Protein AF-A0A8J6E6S7-F1 (afdb_monomer_lite)

Organism: Eleutherodactylus coqui (NCBI:txid57060)

pLDDT: mean 86.29, std 15.62, range [28.44, 98.56]

Radius of gyration: 80.09 Å; chains: 1; bounding box: 180×46×198 Å

InterPro domains:
  IPR001315 CARD domain [PS50209] (1-36)
  IPR011029 Death-like domain superfamily [G3DSA:1.10.533.10] (1-36)
  IPR011029 Death-like domain superfamily [SSF47986] (1-43)

Sequence (373 aa):
RLLDILRTKGQRGYVVFLESLEFYYPELYKLVTGKEPTRRFSTIVVEEGHEALTQFLMNEVIKLQQQLKTKEVQKCELVANSRLLEDERKQLKLVNLELLTFQERYNKMKEERNNCHDELIKIKDDNYNLAMRYAQLSEEKNMAVMRSRDLQLEIDRLKHHLNKVEEECKLERNQSLKLKNDIENRPKREQMMELERENEMLKTKIQEFQSLLQDGGRSLPDSDKAIVDILEHDRKEALEDRHELVNRIFNLQEEIRQAEDLRDKYLEEKEDLELKCSTLAKDCEMYKHRMNTVMVQLEEVEKERDQAYRARDDAQTQCSQCLIDKDKYRKQIRELEERNDELRIEMVRKEARIVNLECKLRRILKDGVALDQ

Foldseek 3Di:
DVLVCCVPPPVPSNVVVLLVCLPPPVVVSCVVPVDHSPPDHDVQCVPPNPVRVVVVVVVVVVVVVVVVVVVVVVVVVVVVVVVVVVVVVVVVVVVVVVVVVVVVVVVVVVVVVVVVVVVVVVVVVVVVVVVVVVVVVVVVVVVVVVVVVVVVVVVVVVVVVVVVVVVVVVVVVVVVVVVVVVVVPPDDPVVVVVVVVVVVVVVVVVVVVVVVPDDDDDDDDDDPVVVVVVVVVVVVVVVVVVVVVVVVVVVVVVVVVVVVVVVVVVVVVVVVVVVVVVVVVVVVVVVVVVVVVVVVVVVVVVVVVVVVVVVVVVVVVVVVVVVVVVVVVVVVVVVVVVVVVVVVVVVVVVVVVVVVVVVVVVVVVVVVVVVVD

Structure (mmCIF, N/CA/C/O backbone):
data_AF-A0A8J6E6S7-F1
#
_entry.id   AF-A0A8J6E6S7-F1
#
loop_
_atom_site.group_PDB
_atom_site.id
_atom_site.type_symbol
_atom_site.label_atom_id
_atom_site.label_alt_id
_atom_site.label_comp_id
_atom_site.label_asym_id
_atom_site.label_entity_id
_atom_site.label_seq_id
_atom_site.pdbx_PDB_ins_code
_atom_site.Cartn_x
_atom_site.Cartn_y
_atom_site.Cartn_z
_atom_site.occupancy
_atom_site.B_iso_or_equiv
_atom_site.auth_seq_id
_atom_site.auth_comp_id
_atom_site.auth_asym_id
_atom_site.auth_atom_id
_atom_site.pdbx_PDB_model_num
ATOM 1 N N . ARG A 1 1 ? -92.685 3.340 76.126 1.00 65.44 1 ARG A N 1
ATOM 2 C CA . ARG A 1 1 ? -91.407 3.926 75.639 1.00 65.44 1 ARG A CA 1
ATOM 3 C C . ARG A 1 1 ? -90.183 3.061 75.960 1.00 65.44 1 ARG A C 1
ATOM 5 O O . ARG A 1 1 ? -89.596 2.559 75.017 1.00 65.44 1 ARG A O 1
ATOM 12 N N . LEU A 1 2 ? -89.795 2.830 77.226 1.00 73.62 2 LEU A N 1
ATOM 13 C CA . LEU A 1 2 ? -88.667 1.926 77.556 1.00 73.62 2 LEU A CA 1
ATOM 14 C C . LEU A 1 2 ? -88.922 0.472 77.105 1.00 73.62 2 LEU A C 1
ATOM 16 O O . LEU A 1 2 ? -88.064 -0.142 76.476 1.00 73.62 2 LEU A O 1
ATOM 20 N N . LEU A 1 3 ? -90.134 -0.038 77.356 1.00 73.50 3 LEU A N 1
ATOM 21 C CA . LEU A 1 3 ? -90.566 -1.378 76.939 1.00 73.50 3 LEU A CA 1
ATOM 22 C C . LEU A 1 3 ? -90.487 -1.583 75.420 1.00 73.50 3 LEU A C 1
ATOM 24 O O . LEU A 1 3 ? -90.045 -2.635 74.974 1.00 73.50 3 LEU A O 1
ATOM 28 N N . ASP A 1 4 ? -90.836 -0.570 74.627 1.00 76.81 4 ASP A N 1
ATOM 29 C CA . ASP A 1 4 ? -90.805 -0.647 73.159 1.00 76.81 4 ASP A CA 1
ATOM 30 C C . ASP A 1 4 ? -89.368 -0.684 72.610 1.00 76.81 4 ASP A C 1
ATOM 32 O O . ASP A 1 4 ? -89.081 -1.389 71.640 1.00 76.81 4 ASP A O 1
ATOM 36 N N . ILE A 1 5 ? -88.442 0.035 73.259 1.00 76.44 5 ILE A N 1
ATOM 37 C CA . ILE A 1 5 ? -87.016 0.052 72.895 1.00 76.44 5 ILE A CA 1
ATOM 38 C C . ILE A 1 5 ? -86.369 -1.302 73.201 1.00 76.44 5 ILE A C 1
ATOM 40 O O . ILE A 1 5 ? -85.671 -1.860 72.353 1.00 76.44 5 ILE A O 1
ATOM 44 N N . LEU A 1 6 ? -86.627 -1.858 74.388 1.00 76.88 6 LEU A N 1
ATOM 45 C CA . LEU A 1 6 ? -86.110 -3.174 74.765 1.00 76.88 6 LEU A CA 1
ATOM 46 C C . LEU A 1 6 ? -86.656 -4.265 73.835 1.00 76.88 6 LEU A C 1
ATOM 48 O O . LEU A 1 6 ? -85.889 -5.097 73.349 1.00 76.88 6 LEU A O 1
ATOM 52 N N . ARG A 1 7 ? -87.954 -4.213 73.508 1.00 74.12 7 ARG A N 1
ATOM 53 C CA . ARG A 1 7 ? -88.620 -5.190 72.632 1.00 74.12 7 ARG A CA 1
ATOM 54 C C . ARG A 1 7 ? -88.043 -5.229 71.213 1.00 74.12 7 ARG A C 1
ATOM 56 O O . ARG A 1 7 ? -88.083 -6.278 70.578 1.00 74.12 7 ARG A O 1
ATOM 63 N N . THR A 1 8 ? -87.501 -4.113 70.722 1.00 73.38 8 THR A N 1
ATOM 64 C CA . THR A 1 8 ? -86.990 -3.988 69.343 1.00 73.38 8 THR A CA 1
ATOM 65 C C . THR A 1 8 ? -85.472 -4.122 69.216 1.00 73.38 8 THR A C 1
ATOM 67 O O . THR A 1 8 ? -85.013 -4.671 68.219 1.00 73.38 8 THR A O 1
ATOM 70 N N . LYS A 1 9 ? -84.679 -3.656 70.194 1.00 68.75 9 LYS A N 1
ATOM 71 C CA . LYS A 1 9 ? -83.202 -3.611 70.088 1.00 68.75 9 LYS A CA 1
ATOM 72 C C . LYS A 1 9 ? -82.442 -4.568 71.006 1.00 68.75 9 LYS A C 1
ATOM 74 O O . LYS A 1 9 ? -81.240 -4.740 70.830 1.00 68.75 9 LYS A O 1
ATOM 79 N N . GLY A 1 10 ? -83.107 -5.199 71.967 1.00 69.00 10 GLY A N 1
ATOM 80 C CA . GLY A 1 10 ? -82.451 -6.079 72.928 1.00 69.00 10 GLY A CA 1
ATOM 81 C C . GLY A 1 10 ? -83.403 -7.149 73.422 1.00 69.00 10 GLY A C 1
ATOM 82 O O . GLY A 1 10 ? -83.799 -7.113 74.580 1.00 69.00 10 GLY A O 1
ATOM 83 N N . GLN A 1 11 ? -83.755 -8.107 72.557 1.00 70.31 11 GLN A N 1
ATOM 84 C CA . GLN A 1 11 ? -84.736 -9.157 72.870 1.00 70.31 11 GLN A CA 1
ATOM 85 C C . GLN A 1 11 ? -84.431 -9.890 74.184 1.00 70.31 11 GLN A C 1
ATOM 87 O O . GLN A 1 11 ? -85.336 -10.098 74.983 1.00 70.31 11 GLN A O 1
ATOM 92 N N . ARG A 1 12 ? -83.158 -10.205 74.465 1.00 69.75 12 ARG A N 1
ATOM 93 C CA . ARG A 1 12 ? -82.761 -10.803 75.754 1.00 69.75 12 ARG A CA 1
ATOM 94 C C . ARG A 1 12 ? -82.954 -9.852 76.939 1.00 69.75 12 ARG A C 1
ATOM 96 O O . ARG A 1 12 ? -83.444 -10.277 77.975 1.00 69.75 12 ARG A O 1
ATOM 103 N N . GLY A 1 13 ? -82.632 -8.569 76.778 1.00 67.69 13 GLY A N 1
ATOM 104 C CA . GLY A 1 13 ? -82.862 -7.554 77.812 1.00 67.69 13 GLY A CA 1
ATOM 105 C C . GLY A 1 13 ? -84.349 -7.291 78.072 1.00 67.69 13 GLY A C 1
ATOM 106 O O . GLY A 1 13 ? -84.734 -7.059 79.210 1.00 67.69 13 GLY A O 1
ATOM 107 N N . TYR A 1 14 ? -85.196 -7.382 77.042 1.00 79.88 14 TYR A N 1
ATOM 108 C CA . TYR A 1 14 ? -86.654 -7.296 77.172 1.00 79.88 14 TYR A CA 1
ATOM 109 C C . TYR A 1 14 ? -87.233 -8.447 77.997 1.00 79.88 14 TYR A C 1
ATOM 111 O O . TYR A 1 14 ? -88.057 -8.204 78.874 1.00 79.88 14 TYR A O 1
ATOM 119 N N . VAL A 1 15 ? -86.776 -9.676 77.742 1.00 74.12 15 VAL A N 1
ATOM 120 C CA . VAL A 1 15 ? -87.202 -10.870 78.488 1.00 74.12 15 VAL A CA 1
ATOM 121 C C . VAL A 1 15 ? -86.812 -10.750 79.964 1.00 74.12 15 VAL A C 1
ATOM 123 O O . VAL A 1 15 ? -87.683 -10.821 80.822 1.00 74.12 15 VAL A O 1
ATOM 126 N N . VAL A 1 16 ? -85.550 -10.422 80.260 1.00 71.75 16 VAL A N 1
ATOM 127 C CA . VAL A 1 16 ? -85.064 -10.276 81.647 1.00 71.75 16 VAL A CA 1
ATOM 128 C C . VAL A 1 16 ? -85.737 -9.107 82.382 1.00 71.75 16 VAL A C 1
ATOM 130 O O . VAL A 1 16 ? -86.017 -9.195 83.578 1.00 71.75 16 VAL A O 1
ATOM 133 N N . PHE A 1 17 ? -86.035 -8.002 81.686 1.00 76.75 17 PHE A N 1
ATOM 134 C CA . PHE A 1 17 ? -86.763 -6.876 82.277 1.00 76.75 17 PHE A CA 1
ATOM 135 C C . PHE A 1 17 ? -88.198 -7.258 82.651 1.00 76.75 17 PHE A C 1
ATOM 137 O O . PHE A 1 17 ? -88.652 -6.895 83.733 1.00 76.75 17 PHE A O 1
ATOM 144 N N . LEU A 1 18 ? -88.901 -8.004 81.791 1.00 79.19 18 LEU A N 1
ATOM 145 C CA . LEU A 1 18 ? -90.242 -8.505 82.098 1.00 79.19 18 LEU A CA 1
ATOM 146 C C . LEU A 1 18 ? -90.227 -9.506 83.258 1.00 79.19 18 LEU A C 1
ATOM 148 O O . LEU A 1 18 ? -91.064 -9.376 84.143 1.00 79.19 18 LEU A O 1
ATOM 152 N N . GLU A 1 19 ? -89.250 -10.415 83.309 1.00 75.44 19 GLU A N 1
ATOM 153 C CA . GLU A 1 19 ? -89.051 -11.342 84.437 1.00 75.44 19 GLU A CA 1
ATOM 154 C C . GLU A 1 19 ? -88.771 -10.593 85.755 1.00 75.44 19 GLU A C 1
ATOM 156 O O . GLU A 1 19 ? -89.294 -10.948 86.810 1.00 75.44 19 GLU A O 1
ATOM 161 N N . SER A 1 20 ? -88.004 -9.498 85.700 1.00 71.06 20 SER A N 1
ATOM 162 C CA . SER A 1 20 ? -87.731 -8.644 86.867 1.00 71.06 20 SER A CA 1
ATOM 163 C C . SER A 1 20 ? -88.976 -7.871 87.323 1.00 71.06 20 SER A C 1
ATOM 165 O O . SER A 1 20 ? -89.223 -7.738 88.523 1.00 71.06 20 SER A O 1
ATOM 167 N N . LEU A 1 21 ? -89.774 -7.367 86.372 1.00 77.50 21 LEU A N 1
ATOM 168 C CA . LEU A 1 21 ? -91.031 -6.667 86.652 1.00 77.50 21 LEU A CA 1
ATOM 169 C C . LEU A 1 21 ? -92.059 -7.618 87.280 1.00 77.50 21 LEU A C 1
ATOM 171 O O . LEU A 1 21 ? -92.739 -7.238 88.227 1.00 77.50 21 LEU A O 1
ATOM 175 N N . GLU A 1 22 ? -92.131 -8.855 86.779 1.00 78.38 22 GLU A N 1
ATOM 176 C CA . GLU A 1 22 ? -92.972 -9.939 87.303 1.00 78.38 22 GLU A CA 1
ATOM 177 C C . GLU A 1 22 ? -92.639 -10.282 88.759 1.00 78.38 22 GLU A C 1
ATOM 179 O O . GLU A 1 22 ? -93.538 -10.597 89.538 1.00 78.38 22 GLU A O 1
ATOM 184 N N . PHE A 1 23 ? -91.361 -10.181 89.135 1.00 69.81 23 PHE A N 1
ATOM 185 C CA . PHE A 1 23 ? -90.868 -10.533 90.465 1.00 69.81 23 PHE A CA 1
ATOM 186 C C . PHE A 1 23 ? -91.065 -9.424 91.505 1.00 69.81 23 PHE A C 1
ATOM 188 O O . PHE A 1 23 ? -91.678 -9.654 92.547 1.00 69.81 23 PHE A O 1
ATOM 195 N N . TYR A 1 24 ? -90.544 -8.222 91.242 1.00 68.88 24 TYR A N 1
ATOM 196 C CA . TYR A 1 24 ? -90.553 -7.141 92.235 1.00 68.88 24 TYR A CA 1
ATOM 197 C C . TYR A 1 24 ? -91.877 -6.375 92.263 1.00 68.88 24 TYR A C 1
ATOM 199 O O . TYR A 1 24 ? -92.248 -5.825 93.300 1.00 68.88 24 TYR A O 1
ATOM 207 N N . TYR A 1 25 ? -92.596 -6.339 91.138 1.00 79.19 25 TYR A N 1
ATOM 208 C CA . TYR A 1 25 ? -93.813 -5.546 90.981 1.00 79.19 25 TYR A CA 1
ATOM 209 C C . TYR A 1 25 ? -94.899 -6.316 90.198 1.00 79.19 25 TYR A C 1
ATOM 211 O O . TYR A 1 25 ? -95.298 -5.893 89.108 1.00 79.19 25 TYR A O 1
ATOM 219 N N . PRO A 1 26 ? -95.419 -7.431 90.748 1.00 76.75 26 PRO A N 1
ATOM 220 C CA . PRO A 1 26 ? -96.345 -8.341 90.061 1.00 76.75 26 PRO A CA 1
ATOM 221 C C . PRO A 1 26 ? -97.630 -7.664 89.556 1.00 76.75 26 PRO A C 1
ATOM 223 O O . PRO A 1 26 ? -98.111 -7.984 88.469 1.00 76.75 26 PRO A O 1
ATOM 226 N N . GLU A 1 27 ? -98.144 -6.669 90.283 1.00 78.88 27 GLU A N 1
ATOM 227 C CA . GLU A 1 27 ? -99.310 -5.881 89.853 1.00 78.88 27 GLU A CA 1
ATOM 228 C C . GLU A 1 27 ? -99.020 -5.058 88.586 1.00 78.88 27 GLU A C 1
ATOM 230 O O . GLU A 1 27 ? -99.844 -4.983 87.674 1.00 78.88 27 GLU A O 1
ATOM 235 N N . LEU A 1 28 ? -97.811 -4.490 88.479 1.00 79.56 28 LEU A N 1
ATOM 236 C CA . LEU A 1 28 ? -97.379 -3.758 87.286 1.00 79.56 28 LEU A CA 1
ATOM 237 C C . LEU A 1 28 ? -97.110 -4.706 86.114 1.00 79.56 28 LEU A C 1
ATOM 239 O O . LEU A 1 28 ? -97.416 -4.363 84.975 1.00 79.56 28 LEU A O 1
ATOM 243 N N . TYR A 1 29 ? -96.588 -5.906 86.368 1.00 81.81 29 TYR A N 1
ATOM 244 C CA . TYR A 1 29 ? -96.412 -6.918 85.326 1.00 81.81 29 TYR A CA 1
ATOM 245 C C . TYR A 1 29 ? -97.740 -7.354 84.713 1.00 81.81 29 TYR A C 1
ATOM 247 O O . TYR A 1 29 ? -97.872 -7.372 83.484 1.00 81.81 29 TYR A O 1
ATOM 255 N N . LYS A 1 30 ? -98.736 -7.642 85.557 1.00 81.25 30 LYS A N 1
ATOM 256 C CA . LYS A 1 30 ? -100.083 -8.000 85.110 1.00 81.25 30 LYS A CA 1
ATOM 257 C C . LYS A 1 30 ? -100.717 -6.864 84.314 1.00 81.25 30 LYS A C 1
ATOM 259 O O . LYS A 1 30 ? -101.292 -7.110 83.257 1.00 81.25 30 LYS A O 1
ATOM 264 N N . LEU A 1 31 ? -100.536 -5.620 84.760 1.00 83.44 31 LEU A N 1
ATOM 265 C CA . LEU A 1 31 ? -101.02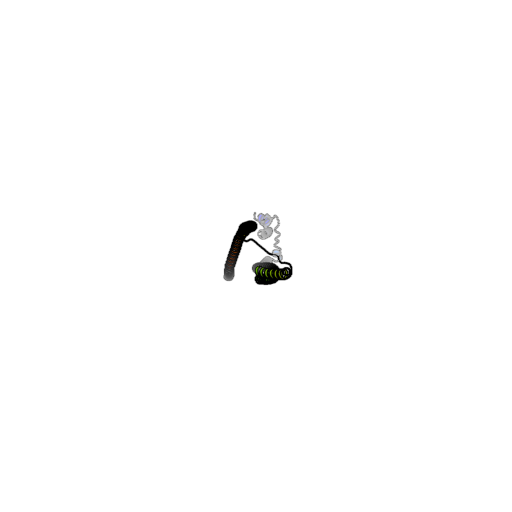6 -4.436 84.054 1.00 83.44 31 LEU A CA 1
ATOM 266 C C . LEU A 1 31 ? -100.377 -4.256 82.671 1.00 83.44 31 LEU A C 1
ATOM 268 O O . LEU A 1 31 ? -101.055 -3.915 81.707 1.00 83.44 31 LEU A O 1
ATOM 272 N N . VAL A 1 32 ? -99.066 -4.478 82.565 1.00 81.25 32 VAL A N 1
ATOM 273 C CA . VAL A 1 32 ? -98.298 -4.221 81.336 1.00 81.25 32 VAL A CA 1
ATOM 274 C C . VAL A 1 32 ? -98.424 -5.355 80.315 1.00 81.25 32 VAL A C 1
ATOM 276 O O . VAL A 1 32 ? -98.399 -5.102 79.111 1.00 81.25 32 VAL A O 1
ATOM 279 N N . THR A 1 33 ? -98.532 -6.605 80.768 1.00 78.75 33 THR A N 1
ATOM 280 C CA . THR A 1 33 ? -98.509 -7.791 79.892 1.00 78.75 33 THR A CA 1
ATOM 281 C C . THR A 1 33 ? -99.869 -8.470 79.736 1.00 78.75 33 THR A C 1
ATOM 283 O O . THR A 1 33 ? -100.041 -9.264 78.809 1.00 78.75 33 THR A O 1
ATOM 286 N N . GLY A 1 34 ? -100.827 -8.176 80.623 1.00 77.88 34 GLY A N 1
ATOM 287 C CA . GLY A 1 34 ? -102.145 -8.814 80.677 1.00 77.88 34 GLY A CA 1
ATOM 288 C C . GLY A 1 34 ? -102.127 -10.263 81.174 1.00 77.88 34 GLY A C 1
ATOM 289 O O . GLY A 1 34 ? -103.156 -10.933 81.119 1.00 77.88 34 GLY A O 1
ATOM 290 N N . LYS A 1 35 ? -100.973 -10.771 81.626 1.00 77.69 35 LYS A N 1
ATOM 291 C CA . LYS A 1 35 ? -100.786 -12.159 82.065 1.00 77.69 35 LYS A CA 1
ATOM 292 C C . LYS A 1 35 ? -100.663 -12.234 83.585 1.00 77.69 35 LYS A C 1
ATOM 294 O O . LYS A 1 35 ? -100.098 -11.338 84.207 1.00 77.69 35 LYS A O 1
ATOM 299 N N . GLU A 1 36 ? -101.198 -13.302 84.178 1.00 73.19 36 GLU A N 1
ATOM 300 C CA . GLU A 1 36 ? -101.004 -13.592 85.605 1.00 73.19 36 GLU A CA 1
ATOM 301 C C . GLU A 1 36 ? -99.502 -13.783 85.897 1.00 73.19 36 GLU A C 1
ATOM 303 O O . GLU A 1 36 ? -98.837 -14.486 85.129 1.00 73.19 36 GLU A O 1
ATOM 308 N N . PRO A 1 37 ? -98.955 -13.189 86.976 1.00 70.25 37 PRO A N 1
ATOM 309 C CA . PRO A 1 37 ? -97.572 -13.406 87.384 1.00 70.25 37 PRO A CA 1
ATOM 310 C C . PRO A 1 37 ? -97.369 -14.883 87.731 1.00 70.25 37 PRO A C 1
ATOM 312 O O . PRO A 1 37 ? -97.912 -15.409 88.699 1.00 70.25 37 PRO A O 1
ATOM 315 N N . THR A 1 38 ? -96.567 -15.565 86.932 1.00 64.38 38 THR A N 1
ATOM 316 C CA . THR A 1 38 ? -96.331 -17.007 86.987 1.00 64.38 38 THR A CA 1
ATOM 317 C C . THR A 1 38 ? -95.296 -17.378 88.055 1.00 64.38 38 THR A C 1
ATOM 319 O O . THR A 1 38 ? -95.096 -18.563 88.309 1.00 64.38 38 THR A O 1
ATOM 322 N N . ARG A 1 39 ? -94.621 -16.396 88.684 1.00 56.47 39 ARG A N 1
ATOM 323 C CA . ARG A 1 39 ? -93.490 -16.598 89.623 1.00 56.47 39 ARG A CA 1
ATOM 324 C C . ARG A 1 39 ? -92.473 -17.629 89.104 1.00 56.47 39 ARG A C 1
ATOM 326 O O . ARG A 1 39 ? -91.895 -18.393 89.873 1.00 56.47 39 ARG A O 1
ATOM 333 N N . ARG A 1 40 ? -92.273 -17.688 87.785 1.00 56.09 40 ARG A N 1
ATOM 334 C CA . ARG A 1 40 ? -91.266 -18.553 87.172 1.00 56.09 40 ARG A CA 1
ATOM 335 C C . ARG A 1 40 ? -89.999 -17.736 87.019 1.00 56.09 40 ARG A C 1
ATOM 337 O O . ARG A 1 40 ? -89.911 -16.852 86.179 1.00 56.09 40 ARG A O 1
ATOM 344 N N . PHE A 1 41 ? -89.062 -18.009 87.908 1.00 53.56 41 PHE A N 1
ATOM 345 C CA . PHE A 1 41 ? -87.708 -17.495 87.852 1.00 53.56 41 PHE A CA 1
ATOM 346 C C . PHE A 1 41 ? -86.984 -17.992 86.577 1.00 53.56 41 PHE A C 1
ATOM 348 O O . PHE A 1 41 ? -87.444 -18.927 85.918 1.00 53.56 41 PHE A O 1
ATOM 355 N N . SER A 1 42 ? -85.811 -17.428 86.259 1.00 53.69 42 SER A N 1
ATOM 356 C CA . SER A 1 42 ? -84.819 -18.143 85.436 1.00 53.69 42 SER A CA 1
ATOM 357 C C . SER A 1 42 ? -84.632 -19.533 86.045 1.00 53.69 42 SER A C 1
ATOM 359 O O . SER A 1 42 ? -84.463 -19.608 87.259 1.00 53.69 42 SER A O 1
ATOM 361 N N . THR A 1 43 ? -84.707 -20.612 85.259 1.00 55.16 43 THR A N 1
ATOM 362 C CA . THR A 1 43 ? -84.784 -22.007 85.746 1.00 55.16 43 THR A CA 1
ATOM 363 C C . THR A 1 43 ? -83.776 -22.313 86.867 1.00 55.16 43 THR A C 1
ATOM 365 O O . THR A 1 43 ? -84.126 -22.947 87.853 1.00 55.16 43 THR A O 1
ATOM 368 N N . ILE A 1 44 ? -82.575 -21.726 86.794 1.00 53.31 44 ILE A N 1
ATOM 369 C CA . ILE A 1 44 ? -81.508 -21.833 87.806 1.00 53.31 44 ILE A CA 1
ATOM 370 C C . ILE A 1 44 ? -81.877 -21.181 89.158 1.00 53.31 44 ILE A C 1
ATOM 372 O O . ILE A 1 44 ? -81.563 -21.721 90.210 1.00 53.31 44 ILE A O 1
ATOM 376 N N . VAL A 1 45 ? -82.571 -20.041 89.168 1.00 51.94 45 VAL A N 1
ATOM 377 C CA . VAL A 1 45 ? -83.024 -19.377 90.407 1.00 51.94 45 VAL A CA 1
ATOM 378 C C . VAL A 1 45 ? -84.243 -20.087 91.011 1.00 51.94 45 VAL A C 1
ATOM 380 O O . VAL A 1 45 ? -84.389 -20.067 92.230 1.00 51.94 45 VAL A O 1
ATOM 383 N N . VAL A 1 46 ? -85.096 -20.723 90.187 1.00 52.88 46 VAL A N 1
ATOM 384 C CA . VAL A 1 46 ? -86.275 -21.484 90.662 1.00 52.88 46 VAL A CA 1
ATOM 385 C C . VAL A 1 46 ? -85.843 -22.768 91.364 1.00 52.88 46 VAL A C 1
ATOM 387 O O . VAL A 1 46 ? -86.390 -23.106 92.408 1.00 52.88 46 VAL A O 1
ATOM 390 N N . GLU A 1 47 ? -84.916 -23.507 90.748 1.00 55.09 47 GLU A N 1
ATOM 391 C CA . GLU A 1 47 ? -84.576 -24.881 91.138 1.00 55.09 47 GLU A CA 1
ATOM 392 C C . GLU A 1 47 ? -83.391 -24.935 92.111 1.00 55.09 47 GLU A C 1
ATOM 394 O O . GLU A 1 47 ? -83.358 -25.811 92.971 1.00 55.09 47 GLU A O 1
ATOM 399 N N . GLU A 1 48 ? -82.458 -23.980 92.034 1.00 57.84 48 GLU A N 1
ATOM 400 C CA . GLU A 1 48 ? -81.211 -24.007 92.813 1.00 57.84 48 GLU A CA 1
ATOM 401 C C . GLU A 1 48 ? -80.942 -22.710 93.618 1.00 57.84 48 GLU A C 1
ATOM 403 O O . GLU A 1 48 ? -79.989 -22.641 94.394 1.00 57.84 48 GLU A O 1
ATOM 408 N N . GLY A 1 49 ? -81.799 -21.685 93.503 1.00 65.56 49 GLY A N 1
ATOM 409 C CA . GLY A 1 49 ? -81.736 -20.441 94.287 1.00 65.56 49 GLY A CA 1
ATOM 410 C C . GLY A 1 49 ? -80.837 -19.329 93.714 1.00 65.56 49 GLY A C 1
ATOM 411 O O . GLY A 1 49 ? -80.112 -19.493 92.733 1.00 65.56 49 GLY A O 1
ATOM 412 N N . HIS A 1 50 ? -80.883 -18.135 94.324 1.00 64.06 50 HIS A N 1
ATOM 413 C CA . HIS A 1 50 ? -80.100 -16.961 93.885 1.00 64.06 50 HIS A CA 1
ATOM 414 C C . HIS A 1 50 ? -78.576 -17.185 93.936 1.00 64.06 50 HIS A C 1
ATOM 416 O O . HIS A 1 50 ? -77.830 -16.609 93.137 1.00 64.06 50 HIS A O 1
ATOM 422 N N . GLU A 1 51 ? -78.112 -18.038 94.849 1.00 71.75 51 GLU A N 1
ATOM 423 C CA . GLU A 1 51 ? -76.702 -18.414 94.975 1.00 71.75 51 GLU A CA 1
ATOM 424 C C . GLU A 1 51 ? -76.221 -19.223 93.762 1.00 71.75 51 GLU A C 1
ATOM 426 O O . GLU A 1 51 ? -75.142 -18.944 93.239 1.00 71.75 51 GLU A O 1
ATOM 431 N N . ALA A 1 52 ? -77.045 -20.134 93.234 1.00 70.94 52 ALA A N 1
ATOM 432 C CA . ALA A 1 52 ? -76.712 -20.937 92.059 1.00 70.94 52 ALA A CA 1
ATOM 433 C C . ALA A 1 52 ? -76.615 -20.104 90.771 1.00 70.94 52 ALA A C 1
ATOM 435 O O . ALA A 1 52 ? -75.682 -20.276 89.986 1.00 70.94 52 ALA A O 1
ATOM 436 N N . LEU A 1 53 ? -77.505 -19.121 90.574 1.00 74.44 53 LEU A N 1
ATOM 437 C CA . LEU A 1 53 ? -77.387 -18.191 89.441 1.00 74.44 53 LEU A CA 1
ATOM 438 C C . LEU A 1 53 ? -76.112 -17.348 89.535 1.00 74.44 53 LEU A C 1
ATOM 440 O O . LEU A 1 53 ? -75.446 -17.114 88.525 1.00 74.44 53 LEU A O 1
ATOM 444 N N . THR A 1 54 ? -75.758 -16.909 90.743 1.00 75.25 54 THR A N 1
ATOM 445 C CA . THR A 1 54 ? -74.527 -16.145 90.976 1.00 75.25 54 THR A CA 1
ATOM 446 C C . THR A 1 54 ? -73.297 -16.995 90.652 1.00 75.25 54 THR A C 1
ATOM 448 O O . THR A 1 54 ? -72.400 -16.523 89.955 1.00 75.25 54 THR A O 1
ATOM 451 N N . GLN A 1 55 ? -73.279 -18.269 91.062 1.00 77.06 55 GLN A N 1
ATOM 452 C CA . GLN A 1 55 ? -72.215 -19.218 90.712 1.00 77.06 55 GLN A CA 1
ATOM 453 C C . GLN A 1 55 ? -72.146 -19.492 89.204 1.00 77.06 55 GLN A C 1
ATOM 455 O O . GLN A 1 55 ? -71.056 -19.500 88.633 1.00 77.06 55 GLN A O 1
ATOM 460 N N . PHE A 1 56 ? -73.288 -19.656 88.532 1.00 83.12 56 PHE A N 1
ATOM 461 C CA . PHE A 1 56 ? -73.342 -19.847 87.082 1.00 83.12 56 PHE A CA 1
ATOM 462 C C . PHE A 1 56 ? -72.770 -18.643 86.323 1.00 8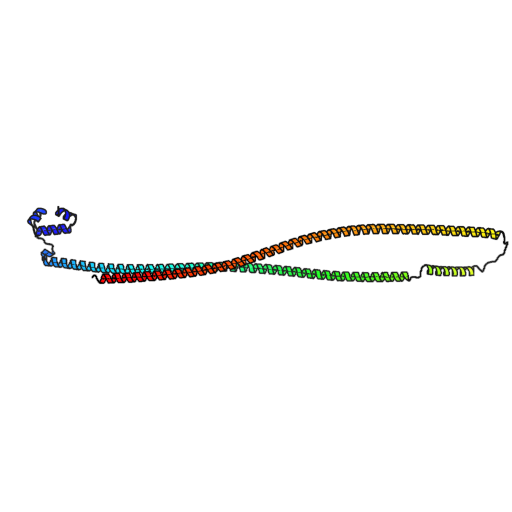3.12 56 PHE A C 1
ATOM 464 O O . PHE A 1 56 ? -71.912 -18.804 85.455 1.00 83.12 56 PHE A O 1
ATOM 471 N N . LEU A 1 57 ? -73.196 -17.426 86.675 1.00 81.50 57 LEU A N 1
ATOM 472 C CA . LEU A 1 57 ? -72.683 -16.198 86.066 1.00 81.50 57 LEU A CA 1
ATOM 473 C C . LEU A 1 57 ? -71.192 -16.002 86.363 1.00 81.50 57 LEU A C 1
ATOM 475 O O . LEU A 1 57 ? -70.447 -15.621 85.464 1.00 81.50 57 LEU A O 1
ATOM 479 N N . MET A 1 58 ? -70.741 -16.314 87.581 1.00 84.44 58 MET A N 1
ATOM 480 C CA . MET A 1 58 ? -69.322 -16.291 87.943 1.00 84.44 58 MET A CA 1
ATOM 481 C C . MET A 1 58 ? -68.514 -17.262 87.069 1.00 84.44 58 MET A C 1
ATOM 483 O O . MET A 1 58 ? -67.486 -16.877 86.517 1.00 84.44 58 MET A O 1
ATOM 487 N N . ASN A 1 59 ? -69.004 -18.489 86.868 1.00 84.06 59 ASN A N 1
ATOM 488 C CA . ASN A 1 59 ? -68.364 -19.489 86.011 1.00 84.06 59 ASN A CA 1
ATOM 489 C C . ASN A 1 59 ? -68.319 -19.055 84.541 1.00 84.06 59 ASN A C 1
ATOM 491 O O . ASN A 1 59 ? -67.291 -19.225 83.884 1.00 84.06 59 ASN A O 1
ATOM 495 N N . GLU A 1 60 ? -69.390 -18.451 84.023 1.00 87.88 60 GLU A N 1
ATOM 496 C CA . GLU A 1 60 ? -69.417 -17.976 82.638 1.00 87.88 60 GLU A CA 1
ATOM 497 C C . GLU A 1 60 ? -68.505 -16.754 82.439 1.00 87.88 60 GLU A C 1
ATOM 499 O O . GLU A 1 60 ? -67.816 -16.656 81.424 1.00 87.88 60 GLU A O 1
ATOM 504 N N . VAL A 1 61 ? -68.397 -15.869 83.439 1.00 88.88 61 VAL A N 1
ATOM 505 C CA . VAL A 1 61 ? -67.408 -14.779 83.451 1.00 88.88 61 VAL A CA 1
ATOM 506 C C . VAL A 1 61 ? -65.984 -15.334 83.484 1.00 88.88 61 VAL A C 1
ATOM 508 O O . VAL A 1 61 ? -65.155 -14.894 82.688 1.00 88.88 61 VAL A O 1
ATOM 511 N N . ILE A 1 62 ? -65.693 -16.331 84.328 1.00 89.62 62 ILE A N 1
ATOM 512 C CA . ILE A 1 62 ? -64.377 -16.992 84.379 1.00 89.62 62 ILE A CA 1
ATOM 513 C C . ILE A 1 62 ? -64.043 -17.628 83.023 1.00 89.62 62 ILE A C 1
ATOM 515 O O . ILE A 1 62 ? -62.931 -17.469 82.518 1.00 89.62 62 ILE A O 1
ATOM 519 N N . LYS A 1 63 ? -65.007 -18.299 82.388 1.00 92.31 63 LYS A N 1
ATOM 520 C CA . LYS A 1 63 ? -64.840 -18.922 81.071 1.00 92.31 63 LYS A CA 1
ATOM 521 C C . LYS A 1 63 ? -64.585 -17.891 79.971 1.00 92.31 63 LYS A C 1
ATOM 523 O O . LYS A 1 63 ? -63.677 -18.081 79.162 1.00 92.31 63 LYS A O 1
ATOM 528 N N . LEU A 1 64 ? -65.325 -16.781 79.952 1.00 93.00 64 LEU A N 1
ATOM 529 C CA . LEU A 1 64 ? -65.095 -15.681 79.009 1.00 93.00 64 LEU A CA 1
ATOM 530 C C . LEU A 1 64 ? -63.734 -15.010 79.239 1.00 93.00 64 LEU A C 1
ATOM 532 O O . LEU A 1 64 ? -63.031 -14.714 78.274 1.00 93.00 64 LEU A O 1
ATOM 536 N N . GLN A 1 65 ? -63.313 -14.834 80.494 1.00 89.81 65 GLN A N 1
ATOM 537 C CA . GLN A 1 65 ? -61.978 -14.329 80.832 1.00 89.81 65 GLN A CA 1
ATOM 538 C C . GLN A 1 65 ? -60.868 -15.279 80.364 1.00 89.81 65 GLN A C 1
ATOM 540 O O . GLN A 1 65 ? -59.856 -14.823 79.834 1.00 89.81 65 GLN A O 1
ATOM 545 N N . GLN A 1 66 ? -61.047 -16.595 80.515 1.00 93.62 66 GLN A N 1
ATOM 546 C CA . GLN A 1 66 ? -60.107 -17.591 79.995 1.00 93.62 66 GLN A CA 1
ATOM 547 C C . GLN A 1 66 ? -60.032 -17.540 78.465 1.00 93.62 66 GLN A C 1
ATOM 549 O O . GLN A 1 66 ? -58.936 -17.491 77.914 1.00 93.62 66 GLN A O 1
ATOM 554 N N . GLN A 1 67 ? -61.176 -17.474 77.778 1.00 92.19 67 GLN A N 1
ATOM 555 C CA . GLN A 1 67 ? -61.222 -17.358 76.317 1.00 92.19 67 GLN A CA 1
ATOM 556 C C . GLN A 1 67 ? -60.561 -16.072 75.811 1.00 92.19 67 GLN A C 1
ATOM 558 O O . GLN A 1 67 ? -59.825 -16.121 74.825 1.00 92.19 67 GLN A O 1
ATOM 563 N N . LEU A 1 68 ? -60.782 -14.940 76.489 1.00 94.44 68 LEU A N 1
ATOM 564 C CA . LEU A 1 68 ? -60.119 -13.674 76.177 1.00 94.44 68 LEU A CA 1
ATOM 565 C C . LEU A 1 68 ? -58.597 -13.819 76.303 1.00 94.44 68 LEU A C 1
ATOM 567 O O . LEU A 1 68 ? -57.887 -13.507 75.352 1.00 94.44 68 LEU A O 1
ATOM 571 N N . LYS A 1 69 ? -58.107 -14.389 77.414 1.00 94.62 69 LYS A N 1
ATOM 572 C CA . LYS A 1 69 ? -56.672 -14.645 77.621 1.00 94.62 69 LYS A CA 1
ATOM 573 C C . LYS A 1 69 ? -56.088 -15.543 76.531 1.00 94.62 69 LYS A C 1
ATOM 575 O O . LYS A 1 69 ? -55.036 -15.233 75.980 1.00 94.62 69 LYS A O 1
ATOM 580 N N . THR A 1 70 ? -56.770 -16.628 76.157 1.00 94.94 70 THR A N 1
ATOM 581 C CA . THR A 1 70 ? -56.316 -17.497 75.057 1.00 94.94 70 THR A CA 1
ATOM 582 C C . THR A 1 70 ? -56.268 -16.744 73.726 1.00 94.94 70 THR A C 1
ATOM 584 O O . THR A 1 70 ? -55.318 -16.905 72.962 1.00 94.94 70 THR A O 1
ATOM 587 N N . LYS A 1 71 ? -57.259 -15.889 73.441 1.00 94.56 71 LYS A N 1
ATOM 588 C CA . LYS A 1 71 ? -57.282 -15.057 72.228 1.00 94.56 71 LYS A CA 1
ATOM 589 C C . LYS A 1 71 ? -56.181 -14.000 72.218 1.00 94.56 71 LYS A C 1
ATOM 591 O O . LYS A 1 71 ? -55.610 -13.745 71.160 1.00 94.56 71 LYS A O 1
ATOM 596 N N . GLU A 1 72 ? -55.856 -13.414 73.364 1.00 93.06 72 GLU A N 1
ATOM 597 C CA . GLU A 1 72 ? -54.741 -12.475 73.504 1.00 93.06 72 GLU A CA 1
ATOM 598 C C . GLU A 1 72 ? -53.396 -13.155 73.250 1.00 93.06 72 GLU A C 1
ATOM 600 O O . GLU A 1 72 ? -52.594 -12.627 72.481 1.00 93.06 72 GLU A O 1
ATOM 605 N N . VAL A 1 73 ? -53.179 -14.355 73.797 1.00 95.38 73 VAL A N 1
ATOM 606 C CA . VAL A 1 73 ? -51.970 -15.151 73.523 1.00 95.38 73 VAL A CA 1
ATOM 607 C C . VAL A 1 73 ? -51.865 -15.480 72.032 1.00 95.38 73 VAL A C 1
ATOM 609 O O . VAL A 1 73 ? -50.843 -15.179 71.419 1.00 95.38 73 VAL A O 1
ATOM 612 N N . GLN A 1 74 ? -52.946 -15.969 71.412 1.00 95.56 74 GLN A N 1
ATOM 613 C CA . GLN A 1 74 ? -52.986 -16.240 69.967 1.00 95.56 74 GLN A CA 1
ATOM 614 C C . GLN A 1 74 ? -52.681 -14.987 69.131 1.00 95.56 74 GLN A C 1
ATOM 616 O O . GLN A 1 74 ? -51.958 -15.052 68.138 1.00 95.56 74 GLN A O 1
ATOM 621 N N . LYS A 1 75 ? -53.207 -13.820 69.523 1.00 95.69 75 LYS A N 1
ATOM 622 C CA . LYS A 1 75 ? -52.913 -12.547 68.851 1.00 95.69 75 LYS A CA 1
ATOM 623 C C . LYS A 1 75 ? -51.432 -12.182 68.983 1.00 95.69 75 LYS A C 1
ATOM 625 O O . LYS A 1 75 ? -50.829 -11.763 67.996 1.00 95.69 75 LYS A O 1
ATOM 630 N N . CYS A 1 76 ? -50.846 -12.338 70.168 1.00 95.00 76 CYS A N 1
ATOM 631 C CA . CYS A 1 76 ? -49.424 -12.088 70.398 1.00 95.00 76 CYS A CA 1
ATOM 632 C C . CYS A 1 76 ? -48.536 -13.015 69.552 1.00 95.00 76 CYS A C 1
ATOM 634 O O . CYS A 1 76 ? -47.585 -12.537 68.932 1.00 95.00 76 CYS A O 1
ATOM 636 N N . GLU A 1 77 ? -48.879 -14.302 69.457 1.00 96.00 77 GLU A N 1
ATOM 637 C CA . GLU A 1 77 ? -48.186 -15.283 68.611 1.00 96.00 77 GLU A CA 1
ATOM 638 C C . GLU A 1 77 ? -48.274 -14.923 67.121 1.00 96.00 77 GLU A C 1
ATOM 640 O O . GLU A 1 77 ? -47.259 -14.901 66.426 1.00 96.00 77 GLU A O 1
ATOM 645 N N . LEU A 1 78 ? -49.461 -14.553 66.628 1.00 96.62 78 LEU A N 1
ATOM 646 C CA . LEU A 1 78 ? -49.645 -14.120 65.238 1.00 96.62 78 LEU A CA 1
ATOM 647 C C . LEU A 1 78 ? -48.834 -12.861 64.907 1.00 96.62 78 LEU A C 1
ATOM 649 O O . LEU A 1 78 ? -48.234 -12.777 63.836 1.00 96.62 78 LEU A O 1
ATOM 653 N N . VAL A 1 79 ? -48.775 -11.892 65.824 1.00 95.81 79 VAL A N 1
ATOM 654 C CA . VAL A 1 79 ? -47.958 -10.681 65.648 1.00 95.81 79 VAL A CA 1
ATOM 655 C C . VAL A 1 79 ? -46.467 -11.022 65.632 1.00 95.81 79 VAL A C 1
ATOM 657 O O . VAL A 1 79 ? -45.727 -10.454 64.828 1.00 95.81 79 VAL A O 1
ATOM 660 N N . ALA A 1 80 ? -46.014 -11.950 66.478 1.00 94.56 80 ALA A N 1
ATOM 661 C CA . ALA A 1 80 ? -44.630 -12.416 66.464 1.00 94.56 80 ALA A CA 1
ATOM 662 C C . ALA A 1 80 ? -44.286 -13.111 65.134 1.00 94.56 80 ALA A C 1
ATOM 664 O O . ALA A 1 80 ? -43.301 -12.743 64.495 1.00 94.56 80 ALA A O 1
ATOM 665 N N . ASN A 1 81 ? -45.144 -14.019 64.663 1.00 96.62 81 ASN A N 1
ATOM 666 C CA . ASN A 1 81 ? -44.968 -14.715 63.386 1.00 96.62 81 ASN A CA 1
ATOM 667 C C . ASN A 1 81 ? -44.977 -13.752 62.191 1.00 96.62 81 ASN A C 1
ATOM 669 O O . ASN A 1 81 ? -44.144 -13.867 61.296 1.00 96.62 81 ASN A O 1
ATOM 673 N N . SER A 1 82 ? -45.869 -12.756 62.192 1.00 94.88 82 SER A N 1
ATOM 674 C CA . SER A 1 82 ? -45.906 -11.734 61.140 1.00 94.88 82 SER A CA 1
ATOM 675 C C . SER A 1 82 ? -44.610 -10.926 61.071 1.00 94.88 82 SER A C 1
ATOM 677 O O . SER A 1 82 ? -44.189 -10.564 59.975 1.00 94.88 82 SER A O 1
ATOM 679 N N . ARG A 1 83 ? -43.979 -10.634 62.217 1.00 95.44 83 ARG A N 1
ATOM 680 C CA . ARG A 1 83 ? -42.688 -9.930 62.255 1.00 95.44 83 ARG A CA 1
ATOM 681 C C . ARG A 1 83 ? -41.562 -10.801 61.699 1.00 95.44 83 ARG A C 1
ATOM 683 O O . ARG A 1 83 ? -40.791 -10.312 60.884 1.00 95.44 83 ARG A O 1
ATOM 690 N N . LEU A 1 84 ? -41.518 -12.083 62.071 1.00 95.88 84 LEU A N 1
ATOM 691 C CA . LEU A 1 84 ? -40.522 -13.030 61.552 1.00 95.88 84 LEU A CA 1
ATOM 692 C C . LEU A 1 84 ? -40.604 -13.167 60.024 1.00 95.88 84 LEU A C 1
ATOM 694 O O . LEU A 1 84 ? -39.595 -13.012 59.342 1.00 95.88 84 LEU A O 1
ATOM 698 N N . LEU A 1 85 ? -41.808 -13.358 59.477 1.00 96.56 85 LEU A N 1
ATOM 699 C CA . LEU A 1 85 ? -42.018 -13.437 58.025 1.00 96.56 85 LEU A CA 1
ATOM 700 C C . LEU A 1 85 ? -41.646 -12.134 57.305 1.00 96.56 85 LEU A C 1
ATOM 702 O O . LEU A 1 85 ? -41.167 -12.151 56.169 1.00 96.56 85 LEU A O 1
ATOM 706 N N . GLU A 1 86 ? -41.871 -10.983 57.939 1.00 95.38 86 GLU A N 1
ATOM 707 C CA . GLU A 1 86 ? -41.477 -9.701 57.364 1.00 95.38 86 GLU A CA 1
ATOM 708 C C . GLU A 1 86 ? -39.951 -9.538 57.304 1.00 95.38 86 GLU A C 1
ATOM 710 O O . GLU A 1 86 ? -39.436 -9.011 56.310 1.00 95.38 86 GLU A O 1
ATOM 715 N N . ASP A 1 87 ? -39.237 -10.021 58.319 1.00 94.56 87 ASP A N 1
ATOM 716 C CA . ASP A 1 87 ? -37.775 -10.026 58.356 1.00 94.56 87 ASP A CA 1
ATOM 717 C C . ASP A 1 87 ? -37.186 -11.018 57.337 1.00 94.56 87 ASP A C 1
ATOM 719 O O . ASP A 1 87 ? -36.277 -10.650 56.589 1.00 94.56 87 ASP A O 1
ATOM 723 N N . GLU A 1 88 ? -37.764 -12.216 57.193 1.00 95.19 88 GLU A N 1
ATOM 724 C CA . GLU A 1 88 ? -37.403 -13.171 56.130 1.00 95.19 88 GLU A CA 1
ATOM 725 C C . GLU A 1 88 ? -37.637 -12.591 54.729 1.00 95.19 88 GLU A C 1
ATOM 727 O O . GLU A 1 88 ? -36.785 -12.698 53.846 1.00 95.19 88 GLU A O 1
ATOM 732 N N . ARG A 1 89 ? -38.759 -11.895 54.511 1.00 95.50 89 ARG A N 1
ATOM 733 C CA . ARG A 1 89 ? -39.036 -11.222 53.234 1.00 95.50 89 ARG A CA 1
ATOM 734 C C . ARG A 1 89 ? -37.989 -10.151 52.921 1.00 95.50 89 ARG A C 1
ATOM 736 O O . ARG A 1 89 ? -37.625 -9.981 51.757 1.00 95.50 89 ARG A O 1
ATOM 743 N N . LYS A 1 90 ? -37.526 -9.396 53.923 1.00 95.06 90 LYS A N 1
ATOM 744 C CA . LYS A 1 90 ? -36.458 -8.396 53.744 1.00 95.06 90 LYS A CA 1
ATOM 745 C C . LYS A 1 90 ? -35.128 -9.069 53.402 1.00 95.06 90 LYS A C 1
ATOM 747 O O . LYS A 1 90 ? -34.472 -8.627 52.466 1.00 95.06 90 LYS A O 1
ATOM 752 N N . GLN A 1 91 ? -34.784 -10.158 54.088 1.00 95.00 91 GLN A N 1
ATOM 753 C CA . GLN A 1 91 ? -33.601 -10.973 53.788 1.00 95.00 91 GLN A CA 1
ATOM 754 C C . GLN A 1 91 ? -33.629 -11.501 52.346 1.00 95.00 91 GLN A C 1
ATOM 756 O O . GLN A 1 91 ? -32.690 -11.271 51.588 1.00 95.00 91 GLN A O 1
ATOM 761 N N . LEU A 1 92 ? -34.738 -12.113 51.918 1.00 95.94 92 LEU A N 1
ATOM 762 C CA . LEU A 1 92 ? -34.888 -12.628 50.552 1.00 95.94 92 LEU A CA 1
ATOM 763 C C . LEU A 1 92 ? -34.781 -11.530 49.487 1.00 95.94 92 LEU A C 1
ATOM 765 O O . LEU A 1 92 ? -34.220 -11.768 48.420 1.00 95.94 92 LEU A O 1
ATOM 769 N N . LYS A 1 93 ? -35.284 -10.320 49.761 1.00 95.56 93 LYS A N 1
ATOM 770 C CA . LYS A 1 93 ? -35.123 -9.178 48.846 1.00 95.56 93 LYS A CA 1
ATOM 771 C C . LYS A 1 93 ? -33.660 -8.775 48.673 1.00 95.56 93 LYS A C 1
ATOM 773 O O . LYS A 1 93 ? -33.269 -8.468 47.551 1.00 95.56 93 LYS A O 1
ATOM 778 N N . LEU A 1 94 ? -32.873 -8.785 49.749 1.00 95.00 94 LEU A N 1
ATOM 779 C CA . LEU A 1 94 ? -31.442 -8.476 49.686 1.00 95.00 94 LEU A CA 1
ATOM 780 C C . LEU A 1 94 ? -30.690 -9.530 48.867 1.00 95.00 94 LEU A C 1
ATOM 782 O O . LEU A 1 94 ? -29.986 -9.170 47.930 1.00 95.00 94 LEU A O 1
ATOM 786 N N . VAL A 1 95 ? -30.933 -10.817 49.135 1.00 95.69 95 VAL A N 1
ATOM 787 C CA . VAL A 1 95 ? -30.328 -11.923 48.370 1.00 95.69 95 VAL A CA 1
ATOM 788 C C . VAL A 1 95 ? -30.695 -11.849 46.886 1.00 95.69 95 VAL A C 1
ATOM 790 O O . VAL A 1 95 ? -29.854 -12.081 46.023 1.00 95.69 95 VAL A O 1
ATOM 793 N N . ASN A 1 96 ? -31.943 -11.497 46.561 1.00 95.62 96 ASN A N 1
ATOM 794 C CA . ASN A 1 96 ? -32.375 -11.354 45.172 1.00 95.62 96 ASN A CA 1
ATOM 795 C C . ASN A 1 96 ? -31.651 -10.190 44.473 1.00 95.62 96 ASN A C 1
ATOM 797 O O . ASN A 1 96 ? -31.174 -10.354 43.354 1.00 95.62 96 ASN A O 1
ATOM 801 N N . LEU A 1 97 ? -31.491 -9.048 45.153 1.00 95.69 97 LEU A N 1
ATOM 802 C CA . LEU A 1 97 ? -30.723 -7.920 44.624 1.00 95.69 97 LEU A CA 1
ATOM 803 C C . LEU A 1 97 ? -29.260 -8.310 44.371 1.00 95.69 97 LEU A C 1
ATOM 805 O O . LEU A 1 97 ? -28.735 -8.033 43.296 1.00 95.69 97 LEU A O 1
ATOM 809 N N . GLU A 1 98 ? -28.619 -8.994 45.321 1.00 94.69 98 GLU A N 1
ATOM 810 C CA . GLU A 1 98 ? -27.256 -9.508 45.148 1.00 94.69 98 GLU A CA 1
ATOM 811 C C . GLU A 1 98 ? -27.166 -10.438 43.935 1.00 94.69 98 GLU A C 1
ATOM 813 O O . GLU A 1 98 ? -26.306 -10.250 43.072 1.00 94.69 98 GLU A O 1
ATOM 818 N N . LEU A 1 99 ? -28.091 -11.391 43.806 1.00 96.31 99 LEU A N 1
ATOM 819 C CA . LEU A 1 99 ? -28.111 -12.337 42.693 1.00 96.31 99 LEU A CA 1
ATOM 820 C C . LEU A 1 99 ? -28.277 -11.634 41.338 1.00 96.31 99 LEU A C 1
ATOM 822 O O . LEU A 1 99 ? -27.594 -11.986 40.376 1.00 96.31 99 LEU A O 1
ATOM 826 N N . LEU A 1 100 ? -29.110 -10.593 41.282 1.00 96.94 100 LEU A N 1
ATOM 827 C CA . LEU A 1 100 ? -29.307 -9.772 40.089 1.00 96.94 100 LEU A CA 1
ATOM 828 C C . LEU A 1 100 ? -28.020 -9.027 39.703 1.00 96.94 100 LEU A C 1
ATOM 830 O O . LEU A 1 100 ? -27.620 -9.047 38.540 1.00 96.94 100 LEU A O 1
ATOM 834 N N . THR A 1 101 ? -27.295 -8.472 40.681 1.00 95.31 101 THR A N 1
ATOM 835 C CA . THR A 1 101 ? -25.998 -7.820 40.419 1.00 95.31 101 THR A CA 1
ATOM 836 C C . THR A 1 101 ? -24.922 -8.807 39.953 1.00 95.31 101 THR A C 1
ATOM 838 O O . THR A 1 101 ? -24.120 -8.481 39.074 1.00 95.31 101 THR A O 1
ATOM 841 N N . PHE A 1 102 ? -24.905 -10.036 40.482 1.00 94.94 102 PHE A N 1
ATOM 842 C CA . PHE A 1 102 ? -24.019 -11.093 39.986 1.00 94.94 102 PHE A CA 1
ATOM 843 C C . PHE A 1 102 ? -24.373 -11.506 38.555 1.00 94.94 102 PHE A C 1
ATOM 845 O O . PHE A 1 102 ? -23.471 -11.703 37.738 1.00 94.94 102 PHE A O 1
ATOM 852 N N . GLN A 1 103 ? -25.663 -11.589 38.227 1.00 95.31 103 GLN A N 1
ATOM 853 C CA . GLN A 1 103 ? -26.135 -11.905 36.881 1.00 95.31 103 GLN A CA 1
ATOM 854 C C . GLN A 1 103 ? -25.745 -10.819 35.865 1.00 95.31 103 GLN A C 1
ATOM 856 O O . GLN A 1 103 ? -25.271 -11.143 34.777 1.00 95.31 103 GLN A O 1
ATOM 861 N N . GLU A 1 104 ? -25.874 -9.539 36.218 1.00 95.19 104 GLU A N 1
ATOM 862 C CA . GLU A 1 104 ? -25.428 -8.419 35.377 1.00 95.19 104 GLU A CA 1
ATOM 863 C C . GLU A 1 104 ? -23.915 -8.458 35.127 1.00 95.19 104 GLU A C 1
ATOM 865 O O . GLU A 1 104 ? -23.470 -8.347 33.983 1.00 95.19 104 GLU A O 1
ATOM 870 N N . ARG A 1 105 ? -23.113 -8.696 36.176 1.00 94.50 105 ARG A N 1
ATOM 871 C CA . ARG A 1 105 ? -21.652 -8.849 36.052 1.00 94.50 105 ARG A CA 1
ATOM 872 C C . ARG A 1 105 ? -21.272 -10.030 35.163 1.00 94.50 105 ARG A C 1
ATOM 874 O O . ARG A 1 105 ? -20.367 -9.910 34.340 1.00 94.50 105 ARG A O 1
ATOM 881 N N . TYR A 1 106 ? -21.967 -11.157 35.308 1.00 94.12 106 TYR A N 1
ATOM 882 C CA . TYR A 1 106 ? -21.764 -12.327 34.457 1.00 94.12 106 TYR A CA 1
ATOM 883 C C . TYR A 1 106 ? -22.072 -12.017 32.987 1.00 94.12 106 TYR A C 1
ATOM 885 O O . TYR A 1 106 ? -21.274 -12.353 32.112 1.00 94.12 106 TYR A O 1
ATOM 893 N N . ASN A 1 107 ? -23.190 -11.340 32.710 1.00 94.50 107 ASN A N 1
ATOM 894 C CA . ASN A 1 107 ? -23.562 -10.958 31.349 1.00 94.50 107 ASN A CA 1
ATOM 895 C C . ASN A 1 107 ? -22.531 -10.008 30.727 1.00 94.50 107 ASN A C 1
ATOM 897 O O . ASN A 1 107 ? -22.103 -10.250 29.602 1.00 94.50 107 ASN A O 1
ATOM 901 N N . LYS A 1 108 ? -22.052 -9.010 31.481 1.00 96.44 108 LYS A N 1
ATOM 902 C CA . LYS A 1 108 ? -20.998 -8.096 31.020 1.00 96.44 108 LYS A CA 1
ATOM 903 C C . LYS A 1 108 ? -19.702 -8.841 30.677 1.00 96.44 108 LYS A C 1
ATOM 905 O O . LYS A 1 108 ? -19.177 -8.681 29.580 1.00 96.44 108 LYS A O 1
ATOM 910 N N . MET A 1 109 ? -19.228 -9.732 31.554 1.00 93.06 109 MET A N 1
ATOM 911 C CA . MET A 1 109 ? -18.045 -10.562 31.265 1.00 93.06 109 MET A CA 1
ATOM 912 C C . MET A 1 109 ? -18.255 -11.485 30.057 1.00 93.06 109 MET A C 1
ATOM 914 O O . MET A 1 109 ? -17.331 -11.731 29.280 1.00 93.06 109 MET A O 1
ATOM 918 N N . LYS A 1 110 ? -19.470 -12.008 29.874 1.00 96.12 110 LYS A N 1
ATOM 919 C CA . LYS A 1 110 ? -19.819 -12.838 28.717 1.00 96.12 110 LYS A CA 1
ATOM 920 C C . LYS A 1 110 ? -19.771 -12.035 27.413 1.00 96.12 110 LYS A C 1
ATOM 922 O O . LYS A 1 110 ? -19.257 -12.558 26.426 1.00 96.12 110 LYS A O 1
ATOM 927 N N . GLU A 1 111 ? -20.276 -10.804 27.408 1.00 95.88 111 GLU A N 1
ATOM 928 C CA . GLU A 1 111 ? -20.193 -9.886 26.266 1.00 95.88 111 GLU A CA 1
ATOM 929 C C . GLU A 1 111 ? -18.744 -9.513 25.946 1.00 95.88 111 GLU A C 1
ATOM 931 O O . GLU A 1 111 ? -18.328 -9.636 24.799 1.00 95.88 111 GLU A O 1
ATOM 936 N N . GLU A 1 112 ? -17.940 -9.162 26.952 1.00 93.12 112 GLU A N 1
ATOM 937 C CA . GLU A 1 112 ? -16.508 -8.881 26.778 1.00 93.12 112 GLU A CA 1
ATOM 938 C C . GLU A 1 112 ? -15.767 -10.082 26.177 1.00 93.12 112 GLU A C 1
ATOM 940 O O . GLU A 1 112 ? -15.001 -9.932 25.225 1.00 93.12 112 GLU A O 1
ATOM 945 N N . ARG A 1 113 ? -16.048 -11.300 26.661 1.00 95.25 113 ARG A N 1
ATOM 946 C CA . ARG A 1 113 ? -15.490 -12.533 26.087 1.00 95.25 113 ARG A CA 1
ATOM 947 C C . ARG A 1 113 ? -15.893 -12.710 24.625 1.00 95.25 113 ARG A C 1
ATOM 949 O O . ARG A 1 113 ? -15.053 -13.118 23.825 1.00 95.25 113 ARG A O 1
ATOM 956 N N . ASN A 1 114 ? -17.151 -12.443 24.277 1.00 94.44 114 ASN A N 1
ATOM 957 C CA . ASN A 1 114 ? -17.625 -12.542 22.896 1.00 94.44 114 ASN A CA 1
ATOM 958 C C . ASN A 1 114 ? -16.936 -11.506 21.996 1.00 94.44 114 ASN A C 1
ATOM 960 O O . ASN A 1 114 ? -16.433 -11.873 20.942 1.00 94.44 114 ASN A O 1
ATOM 964 N N . ASN A 1 115 ? -16.800 -10.260 22.451 1.00 93.94 115 ASN A N 1
ATOM 965 C CA . ASN A 1 115 ? -16.100 -9.212 21.704 1.00 93.94 115 ASN A CA 1
ATOM 966 C C . ASN A 1 115 ? -14.630 -9.586 21.451 1.00 93.94 115 ASN A C 1
ATOM 968 O O . ASN A 1 115 ? -14.154 -9.502 20.321 1.00 93.94 115 ASN A O 1
ATOM 972 N N . CYS A 1 116 ? -13.924 -10.082 22.474 1.00 93.06 116 CYS A N 1
ATOM 973 C CA . CYS A 1 116 ? -12.554 -10.583 22.325 1.00 93.06 116 CYS A CA 1
ATOM 974 C C . CYS A 1 116 ? -12.468 -11.772 21.352 1.00 93.06 116 CYS A C 1
ATOM 976 O O . CYS A 1 116 ? -11.472 -11.932 20.648 1.00 93.06 116 CYS A O 1
ATOM 978 N N . HIS A 1 117 ? -13.492 -12.629 21.313 1.00 93.88 117 HIS A N 1
ATOM 979 C CA . HIS A 1 117 ? -13.558 -13.744 20.371 1.00 93.88 117 HIS A CA 1
ATOM 980 C C . HIS A 1 117 ? -13.722 -13.260 18.924 1.00 93.88 117 HIS A C 1
ATOM 982 O O . HIS A 1 117 ? -13.015 -13.748 18.044 1.00 93.88 117 HIS A O 1
ATOM 988 N N . ASP A 1 118 ? -14.580 -12.268 18.690 1.00 97.19 118 ASP A N 1
ATOM 989 C CA . ASP A 1 118 ? -14.785 -11.675 17.367 1.00 97.19 118 ASP A CA 1
ATOM 990 C C . ASP A 1 118 ? -13.528 -10.941 16.873 1.00 97.19 118 ASP A C 1
ATOM 992 O O . ASP A 1 118 ? -13.148 -11.062 15.708 1.00 97.19 118 ASP A O 1
ATOM 996 N N . GLU A 1 119 ? -12.834 -10.217 17.758 1.00 96.56 119 GLU A N 1
ATOM 997 C CA . GLU A 1 119 ? -11.535 -9.602 17.452 1.00 96.56 119 GLU A CA 1
ATOM 998 C C . GLU A 1 119 ? -10.471 -10.651 17.105 1.00 96.56 119 GLU A C 1
ATOM 1000 O O . GLU A 1 119 ? -9.723 -10.479 16.141 1.00 96.56 119 GLU A O 1
ATOM 1005 N N . LEU A 1 120 ? -10.427 -11.770 17.835 1.00 95.88 120 LEU A N 1
ATOM 1006 C CA . LEU A 1 120 ? -9.508 -12.870 17.545 1.00 95.88 120 LEU A CA 1
ATOM 1007 C C . LEU A 1 120 ? -9.760 -13.481 16.161 1.00 95.88 120 LEU A C 1
ATOM 1009 O O . LEU A 1 120 ? -8.800 -13.818 15.468 1.00 95.88 120 LEU A O 1
ATOM 1013 N N . ILE A 1 121 ? -11.024 -13.642 15.761 1.00 96.56 121 ILE A N 1
ATOM 1014 C CA . ILE A 1 121 ? -11.375 -14.139 14.424 1.00 96.56 121 ILE A CA 1
ATOM 1015 C C . ILE A 1 121 ? -10.881 -13.159 13.356 1.00 96.56 121 ILE A C 1
ATOM 1017 O O . ILE A 1 121 ? -10.159 -13.576 12.455 1.00 96.56 121 ILE A O 1
ATOM 1021 N N . LYS A 1 122 ? -11.158 -11.858 13.508 1.00 97.88 122 LYS A N 1
ATOM 1022 C CA . LYS A 1 122 ? -10.684 -10.827 12.567 1.00 97.88 122 LYS A CA 1
ATOM 1023 C C . LYS A 1 122 ? -9.163 -10.839 12.412 1.00 97.88 122 LYS A C 1
ATOM 1025 O O . LYS A 1 122 ? -8.663 -10.862 11.295 1.00 97.88 122 LYS A O 1
ATOM 1030 N N . ILE A 1 123 ? -8.425 -10.904 13.523 1.00 95.38 123 ILE A N 1
ATOM 1031 C CA . ILE A 1 123 ? -6.955 -10.964 13.496 1.00 95.38 123 ILE A CA 1
ATOM 1032 C C . ILE A 1 123 ? -6.462 -12.236 12.796 1.00 95.38 123 ILE A C 1
ATOM 1034 O O . ILE A 1 123 ? -5.463 -12.192 12.077 1.00 95.38 123 ILE A O 1
ATOM 1038 N N . LYS A 1 124 ? -7.138 -13.377 12.984 1.00 97.75 124 LYS A N 1
ATOM 1039 C CA . LYS A 1 124 ? -6.798 -14.607 12.256 1.00 97.75 124 LYS A CA 1
ATOM 1040 C C . LYS A 1 124 ? -6.999 -14.432 10.755 1.00 97.75 124 LYS A C 1
ATOM 1042 O O . LYS A 1 124 ? -6.089 -14.776 10.005 1.00 97.75 124 LYS A O 1
ATOM 1047 N N . ASP A 1 125 ? -8.130 -13.880 10.334 1.00 98.12 125 ASP A N 1
ATOM 1048 C CA . ASP A 1 125 ? -8.436 -13.650 8.920 1.00 98.12 125 ASP A CA 1
ATOM 1049 C C . ASP A 1 125 ? -7.431 -12.679 8.281 1.00 98.12 125 ASP A C 1
ATOM 1051 O O . ASP A 1 125 ? -6.876 -12.965 7.219 1.00 98.12 125 ASP A O 1
ATOM 1055 N N . ASP A 1 126 ? -7.105 -11.579 8.963 1.00 97.12 126 ASP A N 1
ATOM 1056 C CA . ASP A 1 126 ? -6.084 -10.623 8.523 1.00 97.12 126 ASP A CA 1
ATOM 1057 C C . ASP A 1 126 ? -4.696 -11.270 8.409 1.00 97.12 126 ASP A C 1
ATOM 1059 O O . ASP A 1 126 ? -3.972 -11.029 7.440 1.00 97.12 126 ASP A O 1
ATOM 1063 N N . ASN A 1 127 ? -4.330 -12.143 9.353 1.00 97.44 127 ASN A N 1
ATOM 1064 C CA . ASN A 1 127 ? -3.070 -12.882 9.308 1.00 97.44 127 ASN A CA 1
ATOM 1065 C C . ASN A 1 127 ? -3.024 -13.875 8.132 1.00 97.44 127 ASN A C 1
ATOM 1067 O O . ASN A 1 127 ? -1.996 -13.984 7.461 1.00 97.44 127 ASN A O 1
ATOM 1071 N N . TYR A 1 128 ? -4.132 -14.562 7.833 1.00 97.69 128 TYR A N 1
ATOM 1072 C CA . TYR A 1 128 ? -4.232 -15.417 6.645 1.00 97.69 128 TYR A CA 1
ATOM 1073 C C . TYR A 1 128 ? -4.119 -14.605 5.351 1.00 97.69 128 TYR A C 1
ATOM 1075 O O . TYR A 1 128 ? -3.351 -14.977 4.462 1.00 97.69 128 TYR A O 1
ATOM 1083 N N . ASN A 1 129 ? -4.804 -13.464 5.264 1.00 97.56 129 ASN A N 1
ATOM 1084 C CA . ASN A 1 129 ? -4.708 -12.557 4.121 1.00 97.56 129 ASN A CA 1
ATOM 1085 C C . ASN A 1 129 ? -3.276 -12.041 3.920 1.00 97.56 129 ASN A C 1
ATOM 1087 O O . ASN A 1 129 ? -2.783 -11.987 2.791 1.00 97.56 129 ASN A O 1
ATOM 1091 N N . LEU A 1 130 ? -2.584 -11.691 5.008 1.00 97.50 130 LEU A N 1
ATOM 1092 C CA . LEU A 1 130 ? -1.194 -11.251 4.957 1.00 97.50 130 LEU A CA 1
ATOM 1093 C C . LEU A 1 130 ? -0.264 -12.376 4.492 1.00 97.50 130 LEU A C 1
ATOM 1095 O O . LEU A 1 130 ? 0.587 -12.141 3.636 1.00 97.50 130 LEU A O 1
ATOM 1099 N N . ALA A 1 131 ? -0.451 -13.597 4.998 1.00 95.81 131 ALA A N 1
ATOM 1100 C CA . ALA A 1 131 ? 0.317 -14.762 4.569 1.00 95.81 131 ALA A CA 1
ATOM 1101 C C . ALA A 1 131 ? 0.113 -15.065 3.075 1.00 95.81 131 ALA A C 1
ATOM 1103 O O . ALA A 1 131 ? 1.085 -15.333 2.368 1.00 95.81 131 ALA A O 1
ATOM 1104 N N . MET A 1 132 ? -1.120 -14.953 2.569 1.00 98.00 132 MET A N 1
ATOM 1105 C CA . MET A 1 132 ? -1.412 -15.109 1.140 1.00 98.00 132 MET A CA 1
ATOM 1106 C C . MET A 1 132 ? -0.725 -14.036 0.289 1.00 98.00 132 MET A C 1
ATOM 1108 O O . MET A 1 132 ? -0.073 -14.370 -0.698 1.00 98.00 132 MET A O 1
ATOM 1112 N N . ARG A 1 133 ? -0.809 -12.758 0.687 1.00 98.19 133 ARG A N 1
ATOM 1113 C CA . ARG A 1 133 ? -0.111 -11.663 -0.013 1.00 98.19 133 ARG A CA 1
ATOM 1114 C C . ARG A 1 133 ? 1.403 -11.851 0.005 1.00 98.19 133 ARG A C 1
ATOM 1116 O O . ARG A 1 133 ? 2.063 -11.610 -1.000 1.00 98.19 133 ARG A O 1
ATOM 1123 N N . TYR A 1 134 ? 1.957 -12.299 1.130 1.00 96.56 134 TYR A N 1
ATOM 1124 C CA . TYR A 1 134 ? 3.382 -12.596 1.245 1.00 96.56 134 TYR A CA 1
ATOM 1125 C C . TYR A 1 134 ? 3.806 -13.724 0.297 1.00 96.56 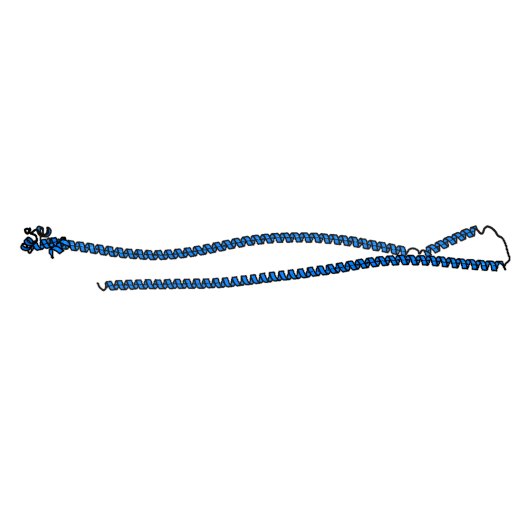134 TYR A C 1
ATOM 1127 O O . TYR A 1 134 ? 4.831 -13.602 -0.372 1.00 96.56 134 TYR A O 1
ATOM 1135 N N . ALA A 1 135 ? 3.011 -14.795 0.201 1.00 97.12 135 ALA A N 1
ATOM 1136 C CA . ALA A 1 135 ? 3.268 -15.889 -0.731 1.00 97.12 135 ALA A CA 1
ATOM 1137 C C . ALA A 1 135 ? 3.255 -15.403 -2.191 1.00 97.12 135 ALA A C 1
ATOM 1139 O O . ALA A 1 135 ? 4.213 -15.659 -2.917 1.00 97.12 135 ALA A O 1
ATOM 1140 N N . GLN A 1 136 ? 2.248 -14.614 -2.582 1.00 97.75 136 GLN A N 1
ATOM 1141 C CA . GLN A 1 136 ? 2.154 -14.022 -3.925 1.00 97.75 136 GLN A CA 1
ATOM 1142 C C . GLN A 1 136 ? 3.366 -13.141 -4.259 1.00 97.75 136 GLN A C 1
ATOM 1144 O O . GLN A 1 136 ? 4.008 -13.328 -5.289 1.00 97.75 136 GLN A O 1
ATOM 1149 N N . LEU A 1 137 ? 3.750 -12.234 -3.354 1.00 97.94 137 LEU A N 1
ATOM 1150 C CA . LEU A 1 137 ? 4.928 -11.379 -3.541 1.00 97.94 137 LEU A CA 1
ATOM 1151 C C . LEU A 1 137 ? 6.232 -12.187 -3.621 1.00 97.94 137 LEU A C 1
ATOM 1153 O O . LEU A 1 137 ? 7.164 -11.806 -4.331 1.00 97.94 137 LEU A O 1
ATOM 1157 N N . SER A 1 138 ? 6.319 -13.306 -2.898 1.00 96.75 138 SER A N 1
ATOM 1158 C CA . SER A 1 138 ? 7.458 -14.222 -2.982 1.00 96.75 138 SER A CA 1
ATOM 1159 C C . SER A 1 138 ? 7.543 -14.892 -4.357 1.00 96.75 138 SER A C 1
ATOM 1161 O O . SER A 1 138 ? 8.623 -14.953 -4.948 1.00 96.75 138 SER A O 1
ATOM 1163 N N . GLU A 1 139 ? 6.409 -15.337 -4.901 1.00 98.12 139 GLU A N 1
ATOM 1164 C CA . GLU A 1 139 ? 6.320 -15.900 -6.251 1.00 98.12 139 GLU A CA 1
ATOM 1165 C C . GLU A 1 139 ? 6.688 -14.866 -7.322 1.00 98.12 139 GLU A C 1
ATOM 1167 O O . GLU A 1 139 ? 7.529 -15.146 -8.178 1.00 98.12 139 GLU A O 1
ATOM 1172 N N . GLU A 1 140 ? 6.151 -13.647 -7.239 1.00 97.94 140 GLU A N 1
ATOM 1173 C CA . GLU A 1 140 ? 6.489 -12.542 -8.147 1.00 97.94 140 GLU A CA 1
ATOM 1174 C C . GLU A 1 140 ? 7.978 -12.194 -8.108 1.00 97.94 140 GLU A C 1
ATOM 1176 O O . GLU A 1 140 ? 8.620 -12.065 -9.156 1.00 97.94 140 GLU A O 1
ATOM 1181 N N . LYS A 1 141 ? 8.563 -12.118 -6.907 1.00 98.06 141 LYS A N 1
ATOM 1182 C CA . LYS A 1 141 ? 10.006 -11.932 -6.735 1.00 98.06 141 LYS A CA 1
ATOM 1183 C C . LYS A 1 141 ? 10.787 -13.049 -7.427 1.00 98.06 141 LYS A C 1
ATOM 1185 O O . LYS A 1 141 ? 11.754 -12.760 -8.130 1.00 98.06 141 LYS A O 1
ATOM 1190 N N . ASN A 1 142 ? 10.397 -14.308 -7.237 1.00 97.50 142 ASN A N 1
ATOM 1191 C CA . ASN A 1 142 ? 11.079 -15.440 -7.863 1.00 97.50 142 ASN A CA 1
ATOM 1192 C C . ASN A 1 142 ? 10.979 -15.374 -9.393 1.00 97.50 142 ASN A C 1
ATOM 1194 O O . ASN A 1 142 ? 11.985 -15.572 -10.073 1.00 97.50 142 ASN A O 1
ATOM 1198 N N . MET A 1 143 ? 9.815 -15.011 -9.942 1.00 98.44 143 MET A N 1
ATOM 1199 C CA . MET A 1 143 ? 9.643 -14.796 -11.384 1.00 98.44 143 MET A CA 1
ATOM 1200 C C . MET A 1 143 ? 10.547 -13.673 -11.912 1.00 98.44 143 MET A C 1
ATOM 1202 O O . MET A 1 143 ? 11.203 -13.843 -12.941 1.00 98.44 143 MET A O 1
ATOM 1206 N N . ALA A 1 144 ? 10.642 -12.549 -11.196 1.00 97.75 144 ALA A N 1
ATOM 1207 C CA . ALA A 1 144 ? 11.532 -11.448 -11.561 1.00 97.75 144 ALA A CA 1
ATOM 1208 C C . ALA A 1 144 ? 13.015 -11.862 -11.523 1.00 97.75 144 ALA A C 1
ATOM 1210 O O . ALA A 1 144 ? 13.781 -11.507 -12.420 1.00 97.75 144 ALA A O 1
ATOM 1211 N N . VAL A 1 145 ? 13.418 -12.656 -10.524 1.00 98.50 145 VAL A N 1
ATOM 1212 C CA . VAL A 1 145 ? 14.780 -13.204 -10.415 1.00 98.50 145 VAL A CA 1
ATOM 1213 C C . VAL A 1 145 ? 15.095 -14.144 -11.580 1.00 98.50 145 VAL A C 1
ATOM 1215 O O . VAL A 1 145 ? 16.159 -14.014 -12.184 1.00 98.50 145 VAL A O 1
ATOM 1218 N N . MET A 1 146 ? 14.174 -15.043 -11.939 1.00 98.31 146 MET A N 1
ATOM 1219 C CA . MET A 1 146 ? 14.340 -15.936 -13.092 1.00 98.31 146 MET A CA 1
ATOM 1220 C C . MET A 1 146 ? 14.495 -15.140 -14.392 1.00 98.31 146 MET A C 1
ATOM 1222 O O . MET A 1 146 ? 15.460 -15.341 -15.125 1.00 98.31 146 MET A O 1
ATOM 1226 N N . ARG A 1 147 ? 13.629 -14.145 -14.623 1.00 98.31 147 ARG A N 1
ATOM 1227 C CA . ARG A 1 147 ? 13.716 -13.271 -15.802 1.00 98.31 147 ARG A CA 1
ATOM 1228 C C . ARG A 1 147 ? 15.026 -12.481 -15.855 1.00 98.31 147 ARG A C 1
ATOM 1230 O O . ARG A 1 147 ? 15.607 -12.328 -16.924 1.00 98.31 147 ARG A O 1
ATOM 1237 N N . SER A 1 148 ? 15.505 -11.991 -14.712 1.00 97.56 148 SER A N 1
ATOM 1238 C CA . SER A 1 148 ? 16.806 -11.319 -14.609 1.00 97.56 148 SER A CA 1
ATOM 1239 C C . SER A 1 148 ? 17.956 -12.261 -14.978 1.00 97.56 148 SER A C 1
ATOM 1241 O O . SER A 1 148 ? 18.862 -11.883 -15.721 1.00 97.56 148 SER A O 1
ATOM 1243 N N . ARG A 1 149 ? 17.892 -13.524 -14.534 1.00 98.50 149 ARG A N 1
ATOM 1244 C CA . ARG A 1 149 ? 18.882 -14.542 -14.893 1.00 98.50 149 ARG A CA 1
ATOM 1245 C C . ARG A 1 149 ? 18.882 -14.836 -16.392 1.00 98.50 149 ARG A C 1
ATOM 1247 O O . ARG A 1 149 ? 19.964 -14.921 -16.969 1.00 98.50 149 ARG A O 1
ATOM 1254 N N . ASP A 1 150 ? 17.713 -14.948 -17.012 1.00 98.50 150 ASP A N 1
ATOM 1255 C CA . ASP A 1 150 ? 17.590 -15.187 -18.454 1.00 98.50 150 ASP A CA 1
ATOM 1256 C C . ASP A 1 150 ? 18.171 -14.027 -19.272 1.00 98.50 150 ASP A C 1
ATOM 1258 O O . ASP A 1 150 ? 18.981 -14.250 -20.173 1.00 98.50 150 ASP A O 1
ATOM 1262 N N . LEU A 1 151 ? 17.843 -12.784 -18.902 1.00 98.44 151 LEU A N 1
ATOM 1263 C CA . LEU A 1 151 ? 18.412 -11.589 -19.533 1.00 98.44 151 LEU A CA 1
ATOM 1264 C C . LEU A 1 151 ? 19.934 -11.518 -19.357 1.00 98.44 151 LEU A C 1
ATOM 1266 O O . LEU A 1 151 ? 20.647 -11.145 -20.286 1.00 98.44 151 LEU A O 1
ATOM 1270 N N . GLN A 1 152 ? 20.457 -11.919 -18.194 1.00 98.44 152 GLN A N 1
ATOM 1271 C CA . GLN A 1 152 ? 21.902 -11.991 -17.973 1.00 98.44 152 GLN A CA 1
ATOM 1272 C C . GLN A 1 152 ? 22.570 -13.002 -18.916 1.00 98.44 152 GLN A C 1
ATOM 1274 O O . GLN A 1 152 ? 23.618 -12.706 -19.487 1.00 98.44 152 GLN A O 1
ATOM 1279 N N . LEU A 1 153 ? 21.954 -14.171 -19.119 1.00 98.44 153 LEU A N 1
ATOM 1280 C CA . LEU A 1 153 ? 22.452 -15.168 -20.069 1.00 98.44 153 LEU A CA 1
ATOM 1281 C C . LEU A 1 153 ? 22.417 -14.650 -21.514 1.00 98.44 153 LEU A C 1
ATOM 1283 O O . LEU A 1 153 ? 23.322 -14.945 -22.292 1.00 98.44 153 LEU A O 1
ATOM 1287 N N . GLU A 1 154 ? 21.399 -13.875 -21.883 1.00 98.31 154 GLU A N 1
ATOM 1288 C CA . GLU A 1 154 ? 21.306 -13.244 -23.202 1.00 98.31 154 GLU A CA 1
ATOM 1289 C C . GLU A 1 154 ? 22.394 -12.181 -23.408 1.00 98.31 154 GLU A C 1
ATOM 1291 O O . GLU A 1 154 ? 23.076 -12.191 -24.434 1.00 98.31 154 GLU A O 1
ATOM 1296 N N . ILE A 1 155 ? 22.644 -11.341 -22.398 1.00 98.19 155 ILE A N 1
ATOM 1297 C CA . ILE A 1 155 ? 23.759 -10.385 -22.392 1.00 98.19 155 ILE A CA 1
ATOM 1298 C C . ILE A 1 155 ? 25.093 -11.108 -22.591 1.00 98.19 155 ILE A C 1
ATOM 1300 O O . ILE A 1 155 ? 25.912 -10.672 -23.399 1.00 98.19 155 ILE A O 1
ATOM 1304 N N . ASP A 1 156 ? 25.323 -12.213 -21.883 1.00 98.44 156 ASP A N 1
ATOM 1305 C CA . ASP A 1 156 ? 26.580 -12.958 -21.984 1.00 98.44 156 ASP A CA 1
ATOM 1306 C C . ASP A 1 156 ? 26.755 -13.588 -23.378 1.00 98.44 156 ASP A C 1
ATOM 1308 O O . ASP A 1 156 ? 27.854 -13.554 -23.941 1.00 98.44 156 ASP A O 1
ATOM 1312 N N . ARG A 1 157 ? 25.670 -14.082 -23.994 1.00 98.38 157 ARG A N 1
ATOM 1313 C CA . ARG A 1 157 ? 25.680 -14.558 -25.390 1.00 98.38 157 ARG A CA 1
ATOM 1314 C C . ARG A 1 157 ? 26.001 -13.437 -26.374 1.00 98.38 157 ARG A C 1
ATOM 1316 O O . ARG A 1 157 ? 26.840 -13.632 -27.253 1.00 98.38 157 ARG A O 1
ATOM 1323 N N . LEU A 1 158 ? 25.369 -12.273 -26.222 1.00 98.31 158 LEU A N 1
ATOM 1324 C CA . LEU A 1 158 ? 25.605 -11.114 -27.086 1.00 98.31 158 LEU A CA 1
ATOM 1325 C C . LEU A 1 158 ? 27.037 -10.590 -26.950 1.00 98.31 158 LEU A C 1
ATOM 1327 O O . LEU A 1 158 ? 27.672 -10.310 -27.961 1.00 98.31 158 LEU A O 1
ATOM 1331 N N . LYS A 1 159 ? 27.586 -10.539 -25.731 1.00 98.12 159 LYS A N 1
ATOM 1332 C CA . LYS A 1 159 ? 28.999 -10.199 -25.494 1.00 98.12 159 LYS A CA 1
ATOM 1333 C C . LYS A 1 159 ? 29.942 -11.174 -26.188 1.00 98.12 159 LYS A C 1
ATOM 1335 O O . LYS A 1 159 ? 30.905 -10.750 -26.817 1.00 98.12 159 LYS A O 1
ATOM 1340 N N . HIS A 1 160 ? 29.672 -12.477 -26.092 1.00 98.19 160 HIS A N 1
ATOM 1341 C CA . HIS A 1 160 ? 30.495 -13.475 -26.769 1.00 98.19 160 HIS A CA 1
ATOM 1342 C C . HIS A 1 160 ? 30.429 -13.330 -28.295 1.00 98.19 160 HIS A C 1
ATOM 1344 O O . HIS A 1 160 ? 31.459 -13.396 -28.964 1.00 98.19 160 HIS A O 1
ATOM 1350 N N . HIS A 1 161 ? 29.236 -13.087 -28.842 1.00 98.25 161 HIS A N 1
ATOM 1351 C CA . HIS A 1 161 ? 29.057 -12.848 -30.271 1.00 98.25 161 HIS A CA 1
ATOM 1352 C C . HIS A 1 161 ? 29.774 -11.576 -30.739 1.00 98.25 161 HIS A C 1
ATOM 1354 O O . HIS A 1 161 ? 30.488 -11.621 -31.737 1.00 98.25 161 HIS A O 1
ATOM 1360 N N . LEU A 1 162 ? 29.649 -10.478 -29.987 1.00 98.00 162 LEU A N 1
ATOM 1361 C CA . LEU A 1 162 ? 30.349 -9.226 -30.259 1.00 98.00 162 LEU A CA 1
ATOM 1362 C C . LEU A 1 162 ? 31.864 -9.443 -30.291 1.00 98.00 162 LEU A C 1
ATOM 1364 O O . LEU A 1 162 ? 32.493 -9.112 -31.288 1.00 98.00 162 LEU A O 1
ATOM 1368 N N . ASN A 1 163 ? 32.429 -10.085 -29.264 1.00 97.50 163 ASN A N 1
ATOM 1369 C CA . ASN A 1 163 ? 33.859 -10.394 -29.220 1.00 97.50 163 ASN A CA 1
ATOM 1370 C C . ASN A 1 163 ? 34.300 -11.225 -30.433 1.00 97.50 163 ASN A C 1
ATOM 1372 O O . ASN A 1 163 ? 35.356 -10.972 -31.003 1.00 97.50 163 ASN A O 1
ATOM 1376 N N . LYS A 1 164 ? 33.495 -12.209 -30.854 1.00 98.06 164 LYS A N 1
ATOM 1377 C CA . LYS A 1 164 ? 33.796 -13.017 -32.041 1.00 98.06 164 LYS A CA 1
ATOM 1378 C C . LYS A 1 164 ? 33.872 -12.153 -33.306 1.00 98.06 164 LYS A C 1
ATOM 1380 O O . LYS A 1 164 ? 34.850 -12.251 -34.039 1.00 98.06 164 LYS A O 1
ATOM 1385 N N . VAL A 1 165 ? 32.876 -11.296 -33.534 1.00 97.44 165 VAL A N 1
ATOM 1386 C CA . VAL A 1 165 ? 32.838 -10.390 -34.696 1.00 97.44 165 VAL A CA 1
ATOM 1387 C C . VAL A 1 165 ? 33.973 -9.361 -34.637 1.00 97.44 165 VAL A C 1
ATOM 1389 O O . VAL A 1 165 ? 34.578 -9.042 -35.659 1.00 97.44 165 VAL A O 1
ATOM 1392 N N . GLU A 1 166 ? 34.309 -8.858 -33.449 1.00 96.81 166 G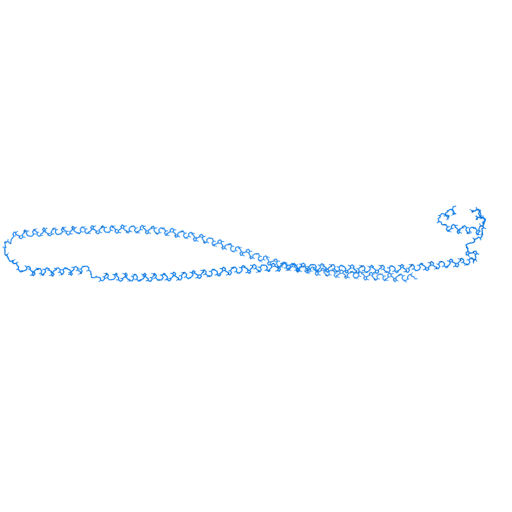LU A N 1
ATOM 1393 C CA . GLU A 1 166 ? 35.445 -7.955 -33.255 1.00 96.81 166 GLU A CA 1
ATOM 1394 C C . GLU A 1 166 ? 36.778 -8.618 -33.625 1.00 96.81 166 GLU A C 1
ATOM 1396 O O . GLU A 1 166 ? 37.597 -7.993 -34.303 1.00 96.81 166 GLU A O 1
ATOM 1401 N N . GLU A 1 167 ? 37.002 -9.874 -33.228 1.00 96.44 167 GLU A N 1
ATOM 1402 C CA . GLU A 1 167 ? 38.203 -10.629 -33.605 1.00 96.44 167 GLU A CA 1
ATOM 1403 C C . GLU A 1 167 ? 38.247 -10.937 -35.108 1.00 96.44 167 GLU A C 1
ATOM 1405 O O . GLU A 1 167 ? 39.290 -10.752 -35.737 1.00 96.44 167 GLU A O 1
ATOM 1410 N N . GLU A 1 168 ? 37.122 -11.315 -35.721 1.00 95.50 168 GLU A N 1
ATOM 1411 C CA . GLU A 1 168 ? 37.016 -11.477 -37.180 1.00 95.50 168 GLU A CA 1
ATOM 1412 C C . GLU A 1 168 ? 37.369 -10.167 -37.908 1.00 95.50 168 GLU A C 1
ATOM 1414 O O . GLU A 1 168 ? 38.191 -10.160 -38.825 1.00 95.50 168 GLU A O 1
ATOM 1419 N N . CYS A 1 169 ? 36.853 -9.027 -37.439 1.00 94.00 169 CYS A N 1
ATOM 1420 C CA . CYS A 1 169 ? 37.169 -7.713 -38.000 1.00 94.00 169 CYS A CA 1
ATOM 1421 C C . CYS A 1 169 ? 38.655 -7.340 -37.833 1.00 94.00 169 CYS A C 1
ATOM 1423 O O . CYS A 1 169 ? 39.261 -6.770 -38.744 1.00 94.00 169 CYS A O 1
ATOM 1425 N N . LYS A 1 170 ? 39.280 -7.671 -36.693 1.00 95.88 170 LYS A N 1
ATOM 1426 C CA . LYS A 1 170 ? 40.730 -7.485 -36.494 1.00 95.88 170 LYS A CA 1
ATOM 1427 C C . LYS A 1 170 ? 41.544 -8.342 -37.463 1.00 95.88 170 LYS A C 1
ATOM 1429 O O . LYS A 1 170 ? 42.520 -7.847 -38.027 1.00 95.88 170 LYS A O 1
ATOM 1434 N N . LEU A 1 171 ? 41.153 -9.600 -37.671 1.00 94.62 171 LEU A N 1
ATOM 1435 C CA . LEU A 1 171 ? 41.811 -10.493 -38.625 1.00 94.62 171 LEU A CA 1
ATOM 1436 C C . LEU A 1 171 ? 41.703 -9.957 -40.055 1.00 94.62 171 LEU A C 1
ATOM 1438 O O . LEU A 1 171 ? 42.724 -9.889 -40.735 1.00 94.62 171 LEU A O 1
ATOM 1442 N N . GLU A 1 172 ? 40.525 -9.500 -40.477 1.00 91.06 172 GLU A N 1
ATOM 1443 C CA . GLU A 1 172 ? 40.323 -8.891 -41.799 1.00 91.06 172 GLU A CA 1
ATOM 1444 C C . GLU A 1 172 ? 41.142 -7.609 -41.987 1.00 91.06 172 GLU A C 1
ATOM 1446 O O . GLU A 1 172 ? 41.793 -7.420 -43.018 1.00 91.06 172 GLU A O 1
ATOM 1451 N N . ARG A 1 173 ? 41.212 -6.745 -40.965 1.00 92.88 173 ARG A N 1
ATOM 1452 C CA . ARG A 1 173 ? 42.093 -5.562 -40.993 1.00 92.88 173 ARG A CA 1
ATOM 1453 C C . ARG A 1 173 ? 43.560 -5.952 -41.143 1.00 92.88 173 ARG A C 1
ATOM 1455 O O . ARG A 1 173 ? 44.273 -5.336 -41.931 1.00 92.88 173 ARG A O 1
ATOM 1462 N N . ASN A 1 174 ? 44.010 -6.981 -40.427 1.00 93.12 174 ASN A N 1
ATOM 1463 C CA . ASN A 1 174 ? 45.382 -7.478 -40.526 1.00 93.12 174 ASN A CA 1
ATOM 1464 C C . ASN A 1 174 ? 45.677 -8.089 -41.906 1.00 93.12 174 ASN A C 1
ATOM 1466 O O . ASN A 1 174 ? 46.758 -7.867 -42.447 1.00 93.12 174 ASN A O 1
ATOM 1470 N N . GLN A 1 175 ? 44.735 -8.836 -42.490 1.00 91.44 175 GLN A N 1
ATOM 1471 C CA . GLN A 1 175 ? 44.856 -9.359 -43.856 1.00 91.44 175 GLN A CA 1
ATOM 1472 C C . GLN A 1 175 ? 44.906 -8.225 -44.887 1.00 91.44 175 GLN A C 1
ATOM 1474 O O . GLN A 1 175 ? 45.794 -8.211 -45.736 1.00 91.44 175 GLN A O 1
ATOM 1479 N N . SER A 1 176 ? 44.028 -7.228 -44.755 1.00 90.88 176 SER A N 1
ATOM 1480 C CA . SER A 1 176 ? 44.019 -6.031 -45.603 1.00 90.88 176 SER A CA 1
ATOM 1481 C C . SER A 1 176 ? 45.337 -5.255 -45.512 1.00 90.88 176 SER A C 1
ATOM 1483 O O . SER A 1 176 ? 45.877 -4.830 -46.530 1.00 90.88 176 SER A O 1
ATOM 1485 N N . LEU A 1 177 ? 45.900 -5.113 -44.306 1.00 91.56 177 LEU A N 1
ATOM 1486 C CA . LEU A 1 177 ? 47.214 -4.499 -44.089 1.00 91.56 177 LEU A CA 1
ATOM 1487 C C . LEU A 1 177 ? 48.343 -5.296 -44.754 1.00 91.56 177 LEU A C 1
ATOM 1489 O O . LEU A 1 177 ? 49.216 -4.693 -45.374 1.00 91.56 177 LEU A O 1
ATOM 1493 N N . LYS A 1 178 ? 48.326 -6.633 -44.661 1.00 91.19 178 LYS A N 1
ATOM 1494 C CA . LYS A 1 178 ? 49.296 -7.488 -45.366 1.00 91.19 178 LYS A CA 1
ATOM 1495 C C . LYS A 1 178 ? 49.210 -7.301 -46.878 1.00 91.19 178 LYS A C 1
ATOM 1497 O O . LYS A 1 178 ? 50.226 -7.009 -47.490 1.00 91.19 178 LYS A O 1
ATOM 1502 N N . LEU A 1 179 ? 48.006 -7.366 -47.451 1.00 87.94 179 LEU A N 1
ATOM 1503 C CA . LEU A 1 179 ? 47.789 -7.139 -48.883 1.00 87.94 179 LEU A CA 1
ATOM 1504 C C . LEU A 1 179 ? 48.273 -5.754 -49.322 1.00 87.94 179 LEU A C 1
ATOM 1506 O O . LEU A 1 179 ? 48.927 -5.630 -50.353 1.00 87.94 179 LEU A O 1
ATOM 1510 N N . LYS A 1 180 ? 47.998 -4.713 -48.528 1.00 89.06 180 LYS A N 1
ATOM 1511 C CA . LYS A 1 180 ? 48.497 -3.362 -48.796 1.00 89.06 180 LYS A CA 1
ATOM 1512 C C . LYS A 1 180 ? 50.030 -3.320 -48.817 1.00 89.06 180 LYS A C 1
ATOM 1514 O O . LYS A 1 180 ? 50.596 -2.787 -49.766 1.00 89.06 180 LYS A O 1
ATOM 1519 N N . ASN A 1 181 ? 50.691 -3.910 -47.819 1.00 87.19 181 ASN A N 1
ATOM 1520 C CA . ASN A 1 181 ? 52.154 -3.986 -47.771 1.00 87.19 181 ASN A CA 1
ATOM 1521 C C . ASN A 1 181 ? 52.728 -4.786 -48.952 1.00 87.19 181 ASN A C 1
ATOM 1523 O O . ASN A 1 181 ? 53.738 -4.388 -49.523 1.00 87.19 181 ASN A O 1
ATOM 1527 N N . ASP A 1 182 ? 52.091 -5.889 -49.350 1.00 88.25 182 ASP A N 1
ATOM 1528 C CA . ASP A 1 182 ? 52.519 -6.695 -50.500 1.00 88.25 182 ASP A CA 1
ATOM 1529 C C . ASP A 1 182 ? 52.391 -5.914 -51.820 1.00 88.25 182 ASP A C 1
ATOM 1531 O O . ASP A 1 182 ? 53.240 -6.036 -52.703 1.00 88.25 182 ASP A O 1
ATOM 1535 N N . ILE A 1 183 ? 51.361 -5.068 -51.949 1.00 81.94 183 ILE A N 1
ATOM 1536 C CA . ILE A 1 183 ? 51.187 -4.158 -53.090 1.00 81.94 183 ILE A CA 1
ATOM 1537 C C . ILE A 1 183 ? 52.252 -3.053 -53.082 1.00 81.94 183 ILE A C 1
ATOM 1539 O O . ILE A 1 183 ? 52.830 -2.777 -54.132 1.00 81.94 183 ILE A O 1
ATOM 1543 N N . GLU A 1 184 ? 52.536 -2.438 -51.930 1.00 78.25 184 GLU A N 1
ATOM 1544 C CA . GLU A 1 184 ? 53.578 -1.405 -51.799 1.00 78.25 184 GLU A CA 1
ATOM 1545 C C . GLU A 1 184 ? 54.987 -1.958 -52.079 1.00 78.25 184 GLU A C 1
ATOM 1547 O O . GLU A 1 184 ? 55.813 -1.263 -52.669 1.00 78.25 184 GLU A O 1
ATOM 1552 N N . ASN A 1 185 ? 55.246 -3.222 -51.728 1.00 76.75 185 ASN A N 1
ATOM 1553 C CA . ASN A 1 185 ? 56.516 -3.911 -51.983 1.00 76.75 185 ASN A CA 1
ATOM 1554 C C . ASN A 1 185 ? 56.616 -4.531 -53.389 1.00 76.75 185 ASN A C 1
ATOM 1556 O O . ASN A 1 185 ? 57.629 -5.156 -53.719 1.00 76.75 185 ASN A O 1
ATOM 1560 N N . ARG A 1 186 ? 55.587 -4.389 -54.233 1.00 76.19 186 ARG A N 1
ATOM 1561 C CA . ARG A 1 186 ? 55.612 -4.892 -55.610 1.00 76.19 186 ARG A CA 1
ATOM 1562 C C . ARG A 1 186 ? 56.618 -4.076 -56.438 1.00 76.19 186 ARG A C 1
ATOM 1564 O O . ARG A 1 186 ? 56.617 -2.847 -56.337 1.00 76.19 186 ARG A O 1
ATOM 1571 N N . PRO A 1 187 ? 57.450 -4.709 -57.291 1.00 64.12 187 PRO A N 1
ATOM 1572 C CA . PRO A 1 187 ? 58.355 -3.977 -58.174 1.00 64.12 187 PRO A CA 1
ATOM 1573 C C . PRO A 1 187 ? 57.562 -2.963 -59.004 1.00 64.12 187 PRO A C 1
ATOM 1575 O O . PRO A 1 187 ? 56.538 -3.300 -59.611 1.00 64.12 187 PRO A O 1
ATOM 1578 N N . LYS A 1 188 ? 58.004 -1.700 -58.966 1.00 75.38 188 LYS A N 1
ATOM 1579 C CA . LYS A 1 188 ? 57.290 -0.583 -59.592 1.00 75.38 188 LYS A CA 1
ATOM 1580 C C . LYS A 1 188 ? 57.154 -0.842 -61.089 1.00 75.38 188 LYS A C 1
ATOM 1582 O O . LYS A 1 188 ? 58.059 -1.375 -61.725 1.0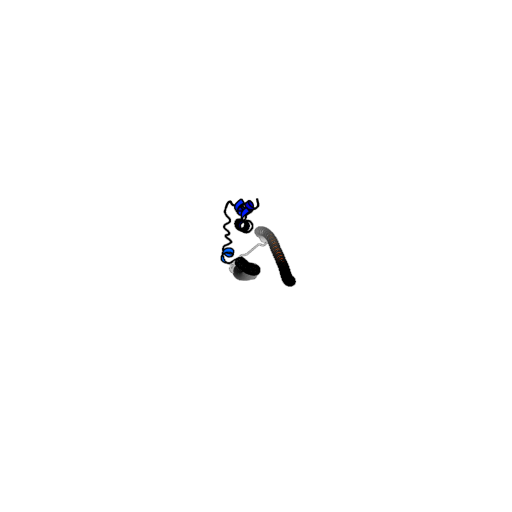0 75.38 188 LYS A O 1
ATOM 1587 N N . ARG A 1 189 ? 56.024 -0.427 -61.663 1.00 69.31 189 ARG A N 1
ATOM 1588 C CA . ARG A 1 189 ? 55.716 -0.596 -63.093 1.00 69.31 189 ARG A CA 1
ATOM 1589 C C . ARG A 1 189 ? 56.818 -0.018 -63.993 1.00 69.31 189 ARG A C 1
ATOM 1591 O O . ARG A 1 189 ? 57.093 -0.586 -65.036 1.00 69.31 189 ARG A O 1
ATOM 1598 N N . GLU A 1 190 ? 57.490 1.037 -63.537 1.00 65.44 190 GLU A N 1
ATOM 1599 C CA . GLU A 1 190 ? 58.665 1.642 -64.179 1.00 65.44 190 GLU A CA 1
ATOM 1600 C C . GLU A 1 190 ? 59.867 0.688 -64.251 1.00 65.44 190 GLU A C 1
ATOM 1602 O O . GLU A 1 190 ? 60.438 0.540 -65.321 1.00 65.44 190 GLU A O 1
ATOM 1607 N N . GLN A 1 191 ? 60.182 -0.041 -63.174 1.00 70.00 191 GLN A N 1
ATOM 1608 C CA . GLN A 1 191 ? 61.265 -1.037 -63.162 1.00 70.00 191 GLN A CA 1
ATOM 1609 C C . GLN A 1 191 ? 60.944 -2.244 -64.055 1.00 70.00 191 GLN A C 1
ATOM 1611 O O . GLN A 1 191 ? 61.833 -2.796 -64.698 1.00 70.00 191 GLN A O 1
ATOM 1616 N N . MET A 1 192 ? 59.670 -2.654 -64.129 1.00 69.62 192 MET A N 1
ATOM 1617 C CA . MET A 1 192 ? 59.241 -3.661 -65.110 1.00 69.62 192 MET A CA 1
ATOM 1618 C C . MET A 1 192 ? 59.363 -3.141 -66.544 1.00 69.62 192 MET A C 1
ATOM 1620 O O . MET A 1 192 ? 59.850 -3.876 -67.394 1.00 69.62 192 MET A O 1
ATOM 1624 N N . MET A 1 193 ? 58.985 -1.886 -66.808 1.00 73.94 193 MET A N 1
ATOM 1625 C CA . MET A 1 193 ? 59.114 -1.285 -68.139 1.00 73.94 193 MET A CA 1
ATOM 1626 C C . MET A 1 193 ? 60.574 -1.029 -68.545 1.00 73.94 193 MET A C 1
ATOM 1628 O O . MET A 1 193 ? 60.889 -1.109 -69.728 1.00 73.94 193 MET A O 1
ATOM 1632 N N . GLU A 1 194 ? 61.477 -0.745 -67.603 1.00 75.56 194 GLU A N 1
ATOM 1633 C CA . GLU A 1 194 ? 62.924 -0.673 -67.854 1.00 75.56 194 GLU A CA 1
ATOM 1634 C C . GLU A 1 194 ? 63.490 -2.043 -68.231 1.00 75.56 194 GLU A C 1
ATOM 1636 O O . GLU A 1 194 ? 64.177 -2.156 -69.242 1.00 75.56 194 GLU A O 1
ATOM 1641 N N . LEU A 1 195 ? 63.126 -3.099 -67.498 1.00 74.38 195 LEU A N 1
ATOM 1642 C CA . LEU A 1 195 ? 63.505 -4.474 -67.839 1.00 74.38 195 LEU A CA 1
ATOM 1643 C C . LEU A 1 195 ? 62.886 -4.944 -69.165 1.00 74.38 195 LEU A C 1
ATOM 1645 O O . LEU A 1 195 ? 63.533 -5.673 -69.914 1.00 74.38 195 LEU A O 1
ATOM 1649 N N . GLU A 1 196 ? 61.653 -4.537 -69.480 1.00 74.50 196 GLU A N 1
ATOM 1650 C CA . GLU A 1 196 ? 61.013 -4.791 -70.778 1.00 74.50 196 GLU A CA 1
ATOM 1651 C C . GLU A 1 196 ? 61.727 -4.044 -71.909 1.00 74.50 196 GLU A C 1
ATOM 1653 O O . GLU A 1 196 ? 62.016 -4.659 -72.935 1.00 74.50 196 GLU A O 1
ATOM 1658 N N . ARG A 1 197 ? 62.105 -2.773 -71.705 1.00 78.75 197 ARG A N 1
ATOM 1659 C CA . ARG A 1 197 ? 62.936 -2.010 -72.649 1.00 78.75 197 ARG A CA 1
ATOM 1660 C C . ARG A 1 197 ? 64.304 -2.642 -72.849 1.00 78.75 197 ARG A C 1
ATOM 1662 O O . ARG A 1 197 ? 64.752 -2.732 -73.985 1.00 78.75 197 ARG A O 1
ATOM 1669 N N . GLU A 1 198 ? 64.968 -3.101 -71.791 1.00 79.88 198 GLU A N 1
ATOM 1670 C CA . GLU A 1 198 ? 66.230 -3.842 -71.904 1.00 79.88 198 GLU A CA 1
ATOM 1671 C C . GLU A 1 198 ? 66.044 -5.144 -72.698 1.00 79.88 198 GLU A C 1
ATOM 1673 O O . GLU A 1 198 ? 66.880 -5.484 -73.535 1.00 79.88 198 GLU A O 1
ATOM 1678 N N . ASN A 1 199 ? 64.917 -5.839 -72.512 1.00 75.12 199 ASN A N 1
ATOM 1679 C CA . ASN A 1 199 ? 64.551 -7.030 -73.283 1.00 75.12 199 ASN A CA 1
ATOM 1680 C C . ASN A 1 199 ? 64.310 -6.716 -74.767 1.00 75.12 199 ASN A C 1
ATOM 1682 O O . ASN A 1 199 ? 64.747 -7.464 -75.643 1.00 75.12 199 ASN A O 1
ATOM 1686 N N . GLU A 1 200 ? 63.627 -5.612 -75.065 1.00 78.69 200 GLU A N 1
ATOM 1687 C CA . GLU A 1 200 ? 63.435 -5.120 -76.431 1.00 78.69 200 GLU A CA 1
ATOM 1688 C C . GLU A 1 200 ? 64.760 -4.689 -77.062 1.00 78.69 200 GLU A C 1
ATOM 1690 O O . GLU A 1 200 ? 65.020 -5.055 -78.203 1.00 78.69 200 GLU A O 1
ATOM 1695 N N . MET A 1 201 ? 65.643 -4.025 -76.312 1.00 80.50 201 MET A N 1
ATOM 1696 C CA . MET A 1 201 ? 66.978 -3.633 -76.776 1.00 80.50 201 MET A CA 1
ATOM 1697 C C . MET A 1 201 ? 67.887 -4.839 -77.052 1.00 80.50 201 MET A C 1
ATOM 1699 O O . MET A 1 201 ? 68.710 -4.827 -77.967 1.00 80.50 201 MET A O 1
ATOM 1703 N N . LEU A 1 202 ? 67.759 -5.906 -76.263 1.00 73.56 202 LEU A N 1
ATOM 1704 C CA . LEU A 1 202 ? 68.454 -7.166 -76.518 1.00 73.56 202 LEU A CA 1
ATOM 1705 C C . LEU A 1 202 ? 67.873 -7.881 -77.745 1.00 73.56 202 LEU A C 1
ATOM 1707 O O . LEU A 1 202 ? 68.634 -8.442 -78.531 1.00 73.56 202 LEU A O 1
ATOM 1711 N N . LYS A 1 203 ? 66.552 -7.813 -77.965 1.00 70.62 203 LYS A N 1
ATOM 1712 C CA . LYS A 1 203 ? 65.904 -8.323 -79.186 1.00 70.62 203 LYS A CA 1
ATOM 1713 C C . LYS A 1 203 ? 66.301 -7.535 -80.433 1.00 70.62 203 LYS A C 1
ATOM 1715 O O . LYS A 1 203 ? 66.547 -8.164 -81.459 1.00 70.62 203 LYS A O 1
ATOM 1720 N N . THR A 1 204 ? 66.414 -6.208 -80.356 1.00 71.44 204 THR A N 1
ATOM 1721 C CA . THR A 1 204 ? 66.906 -5.389 -81.472 1.00 71.44 204 THR A CA 1
ATOM 1722 C C . THR A 1 204 ? 68.381 -5.642 -81.730 1.00 71.44 204 THR A C 1
ATOM 1724 O O . THR A 1 204 ? 68.732 -5.830 -82.881 1.00 71.44 204 THR A O 1
ATOM 1727 N N . LYS A 1 205 ? 69.233 -5.807 -80.708 1.00 74.44 205 LYS A N 1
ATOM 1728 C CA . LYS A 1 205 ? 70.627 -6.258 -80.908 1.00 74.44 205 LYS A CA 1
ATOM 1729 C C . LYS A 1 205 ? 70.721 -7.640 -81.560 1.00 74.44 205 LYS A C 1
ATOM 1731 O O . LYS A 1 205 ? 71.587 -7.862 -82.399 1.00 74.44 205 LYS A O 1
ATOM 1736 N N . ILE A 1 206 ? 69.821 -8.567 -81.225 1.00 62.38 206 ILE A N 1
ATOM 1737 C CA . ILE A 1 206 ? 69.719 -9.873 -81.900 1.00 62.38 206 ILE A CA 1
ATOM 1738 C C . ILE A 1 206 ? 69.266 -9.709 -83.363 1.00 62.38 206 ILE A C 1
ATOM 1740 O O . ILE A 1 206 ? 69.809 -10.381 -84.238 1.00 62.38 206 ILE A O 1
ATOM 1744 N N . GLN A 1 207 ? 68.327 -8.800 -83.645 1.00 58.75 207 GLN A N 1
ATOM 1745 C CA . GLN A 1 207 ? 67.908 -8.452 -85.010 1.00 58.75 207 GLN A CA 1
ATOM 1746 C C . GLN A 1 207 ? 68.990 -7.693 -85.796 1.00 58.75 207 GLN A C 1
ATOM 1748 O O . GLN A 1 207 ? 69.126 -7.923 -86.991 1.00 58.75 207 GLN A O 1
ATOM 1753 N N . GLU A 1 208 ? 69.798 -6.852 -85.148 1.00 59.03 208 GLU A N 1
ATOM 1754 C CA . GLU A 1 208 ? 70.932 -6.122 -85.731 1.00 59.03 208 GLU A CA 1
ATOM 1755 C C . GLU A 1 208 ? 72.075 -7.072 -86.101 1.00 59.03 208 GLU A C 1
ATOM 1757 O O . GLU A 1 208 ? 72.637 -6.979 -87.190 1.00 59.03 208 GLU A O 1
ATOM 1762 N N . PHE A 1 209 ? 72.365 -8.073 -85.262 1.00 53.47 209 PHE A N 1
ATOM 1763 C CA . PHE A 1 209 ? 73.283 -9.154 -85.631 1.00 53.47 209 PHE A CA 1
ATOM 1764 C C . PHE A 1 209 ? 72.744 -10.034 -86.775 1.00 53.47 209 PHE A C 1
ATOM 1766 O O . PHE A 1 209 ? 73.541 -10.631 -87.498 1.00 53.47 209 PHE A O 1
ATOM 1773 N N . GLN A 1 210 ? 71.421 -10.098 -86.976 1.00 50.06 210 GLN A N 1
ATOM 1774 C CA . GLN A 1 210 ? 70.794 -10.768 -88.125 1.00 50.06 210 GLN A CA 1
ATOM 1775 C C . GLN A 1 210 ? 70.760 -9.897 -89.393 1.00 50.06 210 GLN A C 1
ATOM 1777 O O . GLN A 1 210 ? 70.774 -10.445 -90.493 1.00 50.06 210 GLN A O 1
ATOM 1782 N N . SER A 1 211 ? 70.753 -8.567 -89.268 1.00 44.69 211 SER A N 1
ATOM 1783 C CA . SER A 1 211 ? 70.699 -7.627 -90.397 1.00 44.69 211 SER A CA 1
ATOM 1784 C C . SER A 1 211 ? 72.074 -7.130 -90.873 1.00 44.69 211 SER A C 1
ATOM 1786 O O . SER A 1 211 ? 72.185 -6.647 -91.995 1.00 44.69 211 SER A O 1
ATOM 1788 N N . LEU A 1 212 ? 73.150 -7.344 -90.105 1.00 42.69 212 LEU A N 1
ATOM 1789 C CA . LEU A 1 212 ? 74.542 -7.013 -90.471 1.00 42.69 212 LEU A CA 1
ATOM 1790 C C . LEU A 1 212 ? 75.209 -7.974 -91.489 1.00 42.69 212 LEU A C 1
ATOM 1792 O O . LEU A 1 212 ? 76.408 -7.861 -91.743 1.00 42.69 212 LEU A O 1
ATOM 1796 N N . LEU A 1 213 ? 74.457 -8.904 -92.094 1.00 43.03 213 LEU A N 1
ATOM 1797 C CA . LEU A 1 213 ? 74.945 -9.894 -93.073 1.00 43.03 213 LEU A CA 1
ATOM 1798 C C . LEU A 1 213 ? 74.468 -9.671 -94.522 1.00 43.03 213 LEU A C 1
ATOM 1800 O O . LEU A 1 213 ? 74.722 -10.526 -95.371 1.00 43.03 213 LEU A O 1
ATOM 1804 N N . GLN A 1 214 ? 73.820 -8.547 -94.850 1.00 32.91 214 GLN A N 1
ATOM 1805 C CA . GLN A 1 214 ? 73.393 -8.283 -96.229 1.00 32.91 214 GLN A CA 1
ATOM 1806 C C . GLN A 1 214 ? 73.575 -6.811 -96.630 1.00 32.91 214 GLN A C 1
ATOM 1808 O O . GLN A 1 214 ? 72.800 -5.961 -96.217 1.00 32.91 214 GLN A O 1
ATOM 1813 N N . ASP A 1 215 ? 74.630 -6.585 -97.428 1.00 28.44 215 ASP A N 1
ATOM 1814 C CA . ASP A 1 215 ? 74.922 -5.478 -98.361 1.00 28.44 215 ASP A CA 1
ATOM 1815 C C . ASP A 1 215 ? 74.617 -4.024 -97.931 1.00 28.44 215 ASP A C 1
ATOM 1817 O O . ASP A 1 215 ? 73.502 -3.649 -97.608 1.00 28.44 215 ASP A O 1
ATOM 1821 N N . GLY A 1 216 ? 75.546 -3.065 -97.981 1.00 29.89 216 GLY A N 1
ATOM 1822 C CA . GLY A 1 216 ? 76.674 -2.927 -98.905 1.00 29.89 216 GLY A CA 1
ATOM 1823 C C . GLY A 1 216 ? 76.285 -2.087 -100.127 1.00 29.89 216 GLY A C 1
ATOM 1824 O O . GLY A 1 216 ? 75.822 -2.627 -101.123 1.00 29.89 216 GLY A O 1
ATOM 1825 N N . GLY A 1 217 ? 76.521 -0.766 -100.096 1.00 29.44 217 GLY A N 1
ATOM 1826 C CA . GLY A 1 217 ? 76.411 0.060 -101.310 1.00 29.44 217 GLY A CA 1
ATOM 1827 C C . GLY A 1 217 ? 76.391 1.586 -101.128 1.00 29.44 217 GLY A C 1
ATOM 1828 O O . GLY A 1 217 ? 75.328 2.176 -101.019 1.00 29.44 217 GLY A O 1
ATOM 1829 N N . ARG A 1 218 ? 77.595 2.189 -101.133 1.00 28.67 218 ARG A N 1
ATOM 1830 C CA . ARG A 1 218 ? 78.043 3.504 -101.695 1.00 28.67 218 ARG A CA 1
ATOM 1831 C C . ARG A 1 218 ? 77.007 4.362 -102.470 1.00 28.67 218 ARG A C 1
ATOM 1833 O O . ARG A 1 218 ? 76.216 3.803 -103.209 1.00 28.67 218 ARG A O 1
ATOM 1840 N N . SER A 1 219 ? 77.074 5.698 -102.611 1.00 29.59 219 SER A N 1
ATOM 1841 C CA . SER A 1 219 ? 77.827 6.839 -102.037 1.00 29.59 219 SER A CA 1
ATOM 1842 C C . SER A 1 219 ? 77.380 8.141 -102.774 1.00 29.59 219 SER A C 1
ATOM 1844 O O . SER A 1 219 ? 77.272 8.082 -103.996 1.00 29.59 219 SER A O 1
ATOM 1846 N N . LEU A 1 220 ? 77.279 9.286 -102.057 1.00 33.44 220 LEU A N 1
ATOM 1847 C CA . LEU A 1 220 ? 77.479 10.723 -102.457 1.00 33.44 220 LEU A CA 1
ATOM 1848 C C . LEU A 1 220 ? 76.451 11.451 -103.379 1.00 33.44 220 LEU A C 1
ATOM 1850 O O . LEU A 1 220 ? 75.816 10.777 -104.186 1.00 33.44 220 LEU A O 1
ATOM 1854 N N . PRO A 1 221 ? 76.301 12.813 -103.337 1.00 52.94 221 PRO A N 1
ATOM 1855 C CA . PRO A 1 221 ? 77.160 13.844 -102.703 1.00 52.94 221 PRO A CA 1
ATOM 1856 C C . PRO A 1 221 ? 76.460 14.936 -101.818 1.00 52.94 221 PRO A C 1
ATOM 1858 O O . PRO A 1 221 ? 75.735 15.801 -102.301 1.00 52.94 221 PRO A O 1
ATOM 1861 N N . ASP A 1 222 ? 76.705 14.886 -100.507 1.00 55.84 222 ASP A N 1
ATOM 1862 C CA . ASP A 1 222 ? 77.171 15.879 -99.498 1.00 55.84 222 ASP A CA 1
ATOM 1863 C C . ASP A 1 222 ? 77.063 17.425 -99.611 1.00 55.84 222 ASP A C 1
ATOM 1865 O O . ASP A 1 222 ? 77.912 18.123 -99.063 1.00 55.84 222 ASP A O 1
ATOM 1869 N N . SER A 1 223 ? 76.008 18.028 -100.167 1.00 54.97 223 SER A N 1
ATOM 1870 C CA . SER A 1 223 ? 75.696 19.425 -99.755 1.00 54.97 223 SER A CA 1
ATOM 1871 C C . SER A 1 223 ? 74.211 19.770 -99.784 1.00 54.97 223 SER A C 1
ATOM 1873 O O . SER A 1 223 ? 73.660 20.180 -98.767 1.00 54.97 223 SER A O 1
ATOM 1875 N N . ASP A 1 224 ? 73.517 19.527 -100.895 1.00 53.09 224 ASP A N 1
ATOM 1876 C CA . ASP A 1 224 ? 72.102 19.928 -101.009 1.00 53.09 224 ASP A CA 1
ATOM 1877 C C . ASP A 1 224 ? 71.148 18.899 -100.388 1.00 53.09 224 ASP A C 1
ATOM 1879 O O . ASP A 1 224 ? 70.073 19.239 -99.897 1.00 53.09 224 ASP A O 1
ATOM 1883 N N . LYS A 1 225 ? 71.586 17.639 -100.323 1.00 60.47 225 LYS A N 1
ATOM 1884 C CA . LYS A 1 225 ? 70.887 16.565 -99.614 1.00 60.47 225 LYS A CA 1
ATOM 1885 C C . LYS A 1 225 ? 70.902 16.788 -98.105 1.00 60.47 225 LYS A C 1
ATOM 1887 O O . LYS A 1 225 ? 69.876 16.628 -97.473 1.00 60.47 225 LYS A O 1
ATOM 1892 N N . ALA A 1 226 ? 72.017 17.281 -97.562 1.00 67.62 226 ALA A N 1
ATOM 1893 C CA . ALA A 1 226 ? 72.129 17.611 -96.145 1.00 67.62 226 ALA A CA 1
ATOM 1894 C C . ALA A 1 226 ? 71.128 18.701 -95.724 1.00 67.62 226 ALA A C 1
ATOM 1896 O O . ALA A 1 226 ? 70.543 18.599 -94.656 1.00 67.62 226 ALA A O 1
ATOM 1897 N N . ILE A 1 227 ? 70.879 19.713 -96.564 1.00 67.56 227 ILE A N 1
ATOM 1898 C CA . ILE A 1 227 ? 69.897 20.770 -96.263 1.00 67.56 227 ILE A CA 1
ATOM 1899 C C . ILE A 1 227 ? 68.466 20.227 -96.325 1.00 67.56 227 ILE A C 1
ATOM 1901 O O . ILE A 1 227 ? 67.658 20.534 -95.452 1.00 67.56 227 ILE A O 1
ATOM 1905 N N . VAL A 1 228 ? 68.145 19.410 -97.333 1.00 74.19 228 VAL A N 1
ATOM 1906 C CA . VAL A 1 228 ? 66.828 18.760 -97.434 1.00 74.19 228 VAL A CA 1
ATOM 1907 C C . VAL A 1 228 ? 66.612 17.778 -96.282 1.00 74.19 228 VAL A C 1
ATOM 1909 O O . VAL A 1 228 ? 65.537 17.777 -95.696 1.00 74.19 228 VAL A O 1
ATOM 1912 N N . ASP A 1 229 ? 67.634 17.017 -95.900 1.00 81.75 229 ASP A N 1
ATOM 1913 C CA . ASP A 1 229 ? 67.589 16.070 -94.788 1.00 81.75 229 ASP A CA 1
ATOM 1914 C C . ASP A 1 229 ? 67.446 16.796 -93.437 1.00 81.75 229 ASP A C 1
ATOM 1916 O O . ASP A 1 229 ? 66.673 16.340 -92.599 1.00 81.75 229 ASP A O 1
ATOM 1920 N N . ILE A 1 230 ? 68.111 17.947 -93.235 1.00 82.50 230 ILE A N 1
ATOM 1921 C CA . ILE A 1 230 ? 67.913 18.810 -92.052 1.00 82.50 230 ILE A CA 1
ATOM 1922 C C . ILE A 1 230 ? 66.473 19.332 -92.017 1.00 82.50 230 ILE A C 1
ATOM 1924 O O . ILE A 1 230 ? 65.800 19.180 -91.008 1.00 82.50 230 ILE A O 1
ATOM 1928 N N . LEU A 1 231 ? 65.952 19.871 -93.124 1.00 83.69 231 LEU A N 1
ATOM 1929 C CA . LEU A 1 231 ? 64.571 20.370 -93.168 1.00 83.69 231 LEU A CA 1
ATOM 1930 C C . LEU A 1 231 ? 63.530 19.250 -93.005 1.00 83.69 231 LEU A C 1
ATOM 1932 O O . LEU A 1 231 ? 62.472 19.466 -92.416 1.00 83.69 231 LEU A O 1
ATOM 1936 N N . GLU A 1 232 ? 63.797 18.049 -93.519 1.00 85.12 232 GLU A N 1
ATOM 1937 C CA . GLU A 1 232 ? 62.956 16.874 -93.286 1.00 85.12 232 GLU A CA 1
ATOM 1938 C C . GLU A 1 232 ? 63.043 16.373 -91.842 1.00 85.12 232 GLU A C 1
ATOM 1940 O O . GLU A 1 232 ? 62.034 15.893 -91.318 1.00 85.12 232 GLU A O 1
ATOM 1945 N N . HIS A 1 233 ? 64.209 16.484 -91.206 1.00 88.94 233 HIS A N 1
ATOM 1946 C CA . HIS A 1 233 ? 64.405 16.178 -89.794 1.00 88.94 233 HIS A CA 1
ATOM 1947 C C . HIS A 1 233 ? 63.652 17.175 -88.912 1.00 88.94 233 HIS A C 1
ATOM 1949 O O . HIS A 1 233 ? 62.788 16.740 -88.159 1.00 88.94 233 HIS A O 1
ATOM 1955 N N . ASP A 1 234 ? 63.839 18.482 -89.118 1.00 90.06 234 ASP A N 1
ATOM 1956 C CA . ASP A 1 234 ? 63.123 19.550 -88.408 1.00 90.06 234 ASP A CA 1
ATOM 1957 C C . ASP A 1 234 ? 61.599 19.406 -88.580 1.00 90.06 234 ASP A C 1
ATOM 1959 O O . ASP A 1 234 ? 60.818 19.610 -87.650 1.00 90.06 234 ASP A O 1
ATOM 1963 N N . ARG A 1 235 ? 61.137 19.004 -89.776 1.00 89.00 235 ARG A N 1
ATOM 1964 C CA . ARG A 1 235 ? 59.713 18.728 -90.029 1.00 89.00 235 ARG A CA 1
ATOM 1965 C C . ARG A 1 235 ? 59.209 17.515 -89.246 1.00 89.00 235 ARG A C 1
ATOM 1967 O O . ARG A 1 235 ? 58.051 17.518 -88.830 1.00 89.00 235 ARG A O 1
ATOM 1974 N N . LYS A 1 236 ? 60.014 16.457 -89.115 1.00 92.62 236 LYS A N 1
ATOM 1975 C CA . LYS A 1 236 ? 59.658 15.256 -88.343 1.00 92.62 236 LYS A CA 1
ATOM 1976 C C . LYS A 1 236 ? 59.662 15.554 -86.848 1.00 92.62 236 LYS A C 1
ATOM 1978 O O . LYS A 1 236 ? 58.663 15.252 -86.212 1.00 92.62 236 LYS A O 1
ATOM 1983 N N . GLU A 1 237 ? 60.690 16.230 -86.346 1.00 92.38 237 GLU A N 1
ATOM 1984 C CA . GLU A 1 237 ? 60.792 16.682 -84.955 1.00 92.38 237 GLU A CA 1
ATOM 1985 C C . GLU A 1 237 ? 59.585 17.557 -84.583 1.00 92.38 237 GLU A C 1
ATOM 1987 O O . GLU A 1 237 ? 58.838 17.231 -83.666 1.00 92.38 237 GLU A O 1
ATOM 1992 N N . ALA A 1 238 ? 59.254 18.563 -85.402 1.00 90.56 238 ALA A N 1
ATOM 1993 C CA . ALA A 1 238 ? 58.072 19.397 -85.174 1.00 90.56 238 ALA A CA 1
ATOM 1994 C C . ALA A 1 238 ? 56.737 18.621 -85.242 1.00 90.56 238 ALA A C 1
ATOM 1996 O O . ALA A 1 238 ? 55.743 19.023 -84.628 1.00 90.56 238 ALA A O 1
ATOM 1997 N N . LEU A 1 239 ? 56.661 17.529 -86.015 1.00 93.12 239 LEU A N 1
ATOM 1998 C CA . LEU A 1 239 ? 55.480 16.659 -86.059 1.00 93.12 239 LEU A CA 1
ATOM 1999 C C . LEU A 1 239 ? 55.389 15.749 -84.831 1.00 93.12 239 LEU A C 1
ATOM 2001 O O . LEU A 1 239 ? 54.277 15.538 -84.342 1.00 93.12 239 LEU A O 1
ATOM 2005 N N . GLU A 1 240 ? 56.518 15.232 -84.356 1.00 93.94 240 GLU A N 1
ATOM 2006 C CA . GLU A 1 240 ? 56.638 14.424 -83.141 1.00 93.94 240 GLU A CA 1
ATOM 2007 C C . GLU A 1 240 ? 56.271 15.263 -81.914 1.00 93.94 240 GLU A C 1
ATOM 2009 O O . GLU A 1 240 ? 55.331 14.894 -81.211 1.00 93.94 240 GLU A O 1
ATOM 2014 N N . ASP A 1 241 ? 56.838 16.464 -81.765 1.00 93.94 241 ASP A N 1
ATOM 2015 C CA . ASP A 1 241 ? 56.475 17.434 -80.721 1.00 93.94 241 ASP A CA 1
ATOM 2016 C C . ASP A 1 241 ? 54.971 17.733 -80.722 1.00 93.94 241 ASP A C 1
ATOM 2018 O O . ASP A 1 241 ? 54.295 17.742 -79.689 1.00 93.94 241 ASP A O 1
ATOM 2022 N N . ARG A 1 242 ? 54.396 17.955 -81.912 1.00 93.19 242 ARG A N 1
ATOM 2023 C CA . ARG A 1 242 ? 52.956 18.204 -82.041 1.00 93.19 242 ARG A CA 1
ATOM 2024 C C . ARG A 1 242 ? 52.138 16.978 -81.643 1.00 93.19 242 ARG A C 1
ATOM 2026 O O . ARG A 1 242 ? 51.063 17.132 -81.065 1.00 93.19 242 ARG A O 1
ATOM 2033 N N . HIS A 1 243 ? 52.603 15.776 -81.971 1.00 95.31 243 HIS A N 1
ATOM 2034 C CA . HIS A 1 243 ? 51.934 14.535 -81.600 1.00 95.31 243 HIS A CA 1
ATOM 2035 C C . HIS A 1 243 ? 51.993 14.299 -80.085 1.00 95.31 243 HIS A C 1
ATOM 2037 O O . HIS A 1 243 ? 50.970 13.976 -79.480 1.00 95.31 243 HIS A O 1
ATOM 2043 N N . GLU A 1 244 ? 53.139 14.554 -79.455 1.00 96.19 244 GLU A N 1
ATOM 2044 C CA . GLU A 1 244 ? 53.312 14.503 -78.002 1.00 96.19 244 GLU A CA 1
ATOM 2045 C C . GLU A 1 244 ? 52.404 15.500 -77.281 1.00 96.19 244 GLU A C 1
ATOM 2047 O O . GLU A 1 244 ? 51.714 15.127 -76.330 1.00 96.19 244 GLU A O 1
ATOM 2052 N N . LEU A 1 245 ? 52.321 16.741 -77.771 1.00 96.50 245 LEU A N 1
ATOM 2053 C CA . LEU A 1 245 ? 51.412 17.749 -77.223 1.00 96.50 245 LEU A CA 1
ATOM 2054 C C . LEU A 1 245 ? 49.945 17.317 -77.328 1.00 96.50 245 LEU A C 1
ATOM 2056 O O . LEU A 1 245 ? 49.193 17.478 -76.368 1.00 96.50 245 LEU A O 1
ATOM 2060 N N . VAL A 1 246 ? 49.525 16.737 -78.457 1.00 96.88 246 VAL A N 1
ATOM 2061 C CA . VAL A 1 246 ? 48.156 16.217 -78.623 1.00 96.88 246 VAL A CA 1
ATOM 2062 C C . VAL A 1 246 ? 47.880 15.063 -77.658 1.00 96.88 246 VAL A C 1
ATOM 2064 O O . VAL A 1 246 ? 46.840 15.065 -76.998 1.00 96.88 246 VAL A O 1
ATOM 2067 N N . ASN A 1 247 ? 48.813 14.120 -77.511 1.00 96.00 247 ASN A N 1
ATOM 2068 C CA . ASN A 1 247 ? 48.686 13.018 -76.554 1.00 96.00 247 ASN A CA 1
ATOM 2069 C C . ASN A 1 247 ? 48.635 13.533 -75.109 1.00 96.00 247 ASN A C 1
ATOM 2071 O O . ASN A 1 247 ? 47.838 13.056 -74.301 1.00 96.00 247 ASN A O 1
ATOM 2075 N N . ARG A 1 248 ? 49.427 14.561 -74.781 1.00 97.38 248 ARG A N 1
ATOM 2076 C CA . ARG A 1 248 ? 49.389 15.206 -73.467 1.00 97.38 248 ARG A CA 1
ATOM 2077 C C . ARG A 1 248 ? 48.048 15.889 -73.211 1.00 97.38 248 ARG A C 1
ATOM 2079 O O . ARG A 1 248 ? 47.513 15.741 -72.116 1.00 97.38 248 ARG A O 1
ATOM 2086 N N . ILE A 1 249 ? 47.497 16.598 -74.198 1.00 97.19 249 ILE A N 1
ATOM 2087 C CA . ILE A 1 249 ? 46.168 17.222 -74.106 1.00 97.19 249 ILE A CA 1
ATOM 2088 C C . ILE A 1 249 ? 45.094 16.157 -73.875 1.00 97.19 249 ILE A C 1
ATOM 2090 O O . ILE A 1 249 ? 44.254 16.342 -72.999 1.00 97.19 249 ILE A O 1
ATOM 2094 N N . PHE A 1 250 ? 45.137 15.041 -74.608 1.00 97.38 250 PHE A N 1
ATOM 2095 C CA . PHE A 1 250 ? 44.185 13.944 -74.434 1.00 97.38 250 PHE A CA 1
ATOM 2096 C C . PHE A 1 250 ? 44.241 13.352 -73.018 1.00 97.38 250 PHE A C 1
ATOM 2098 O O . PHE A 1 250 ? 43.212 13.266 -72.351 1.00 97.38 250 PHE A O 1
ATOM 2105 N N . ASN A 1 251 ? 45.440 13.033 -72.519 1.00 97.69 251 ASN A N 1
ATOM 2106 C CA . ASN A 1 251 ? 45.613 12.491 -71.168 1.00 97.69 251 ASN A CA 1
ATOM 2107 C C . ASN A 1 251 ? 45.122 13.472 -70.094 1.00 97.69 251 ASN A C 1
ATOM 2109 O O . ASN A 1 251 ? 44.427 13.071 -69.167 1.00 97.69 251 ASN A O 1
ATOM 2113 N N . LEU A 1 252 ? 45.420 14.768 -70.242 1.00 97.69 252 LEU A N 1
ATOM 2114 C CA . LEU A 1 252 ? 44.929 15.800 -69.324 1.00 97.69 252 LEU A CA 1
ATOM 2115 C C . LEU A 1 252 ? 43.398 15.918 -69.353 1.00 97.69 252 LEU A C 1
ATOM 2117 O O . LEU A 1 252 ? 42.781 16.120 -68.312 1.00 97.69 252 LEU A O 1
ATOM 2121 N N . GLN A 1 253 ? 42.767 15.781 -70.521 1.00 97.62 253 GLN A N 1
ATOM 2122 C CA . GLN A 1 253 ? 41.305 15.766 -70.630 1.00 97.62 253 GLN A CA 1
ATOM 2123 C C . GLN A 1 253 ? 40.693 14.540 -69.941 1.00 97.62 253 GLN A C 1
ATOM 2125 O O . GLN A 1 253 ? 39.657 14.662 -69.287 1.00 97.62 253 GLN A O 1
ATOM 2130 N N . GLU A 1 254 ? 41.331 13.375 -70.054 1.00 97.56 254 GLU A N 1
ATOM 2131 C CA . GLU A 1 254 ? 40.893 12.164 -69.361 1.00 97.56 254 GLU A CA 1
ATOM 2132 C C . GLU A 1 254 ? 41.054 12.289 -67.837 1.00 97.56 254 GLU A C 1
ATOM 2134 O O . GLU A 1 254 ? 40.119 11.977 -67.100 1.00 97.56 254 GLU A O 1
ATOM 2139 N N . GLU A 1 255 ? 42.183 12.824 -67.361 1.00 97.62 255 GLU A N 1
ATOM 2140 C CA . GLU A 1 255 ? 42.423 13.117 -65.940 1.00 97.62 255 GLU A CA 1
ATOM 2141 C C . GLU A 1 255 ? 41.380 14.097 -65.375 1.00 97.62 255 GLU A C 1
ATOM 2143 O O . GLU A 1 255 ? 40.843 13.866 -64.290 1.00 97.62 255 GLU A O 1
ATOM 2148 N N . ILE A 1 256 ? 41.041 15.161 -66.118 1.00 97.75 256 ILE A N 1
ATOM 2149 C CA . ILE A 1 256 ? 39.990 16.117 -65.725 1.00 97.75 256 ILE A CA 1
ATOM 2150 C C . ILE A 1 256 ? 38.645 15.405 -65.592 1.00 97.75 256 ILE A C 1
ATOM 2152 O O . ILE A 1 256 ? 37.976 15.562 -64.573 1.00 97.75 256 ILE A O 1
ATOM 2156 N N . ARG A 1 257 ? 38.268 14.579 -66.574 1.00 98.00 257 ARG A N 1
ATOM 2157 C CA . ARG A 1 257 ? 37.002 13.840 -66.534 1.00 98.00 257 ARG A CA 1
ATOM 2158 C C . ARG A 1 257 ? 36.933 12.882 -65.340 1.00 98.00 257 ARG A C 1
ATOM 2160 O O . ARG A 1 257 ? 35.919 12.834 -64.654 1.00 98.00 257 ARG A O 1
ATOM 2167 N N . GLN A 1 258 ? 38.013 12.153 -65.056 1.00 97.69 258 GLN A N 1
ATOM 2168 C CA . GLN A 1 258 ? 38.082 11.265 -63.888 1.00 97.69 258 GLN A CA 1
ATOM 2169 C C . GLN A 1 258 ? 37.972 12.048 -62.570 1.00 97.69 258 GLN A C 1
ATOM 2171 O O . GLN A 1 258 ? 37.322 11.589 -61.628 1.00 97.69 258 GLN A O 1
ATOM 2176 N N . ALA A 1 259 ? 38.580 13.236 -62.495 1.00 96.94 259 ALA A N 1
ATOM 2177 C CA . ALA A 1 259 ? 38.467 14.112 -61.334 1.00 96.94 259 ALA A CA 1
ATOM 2178 C C . ALA A 1 259 ? 37.039 14.658 -61.152 1.00 96.94 259 ALA A C 1
ATOM 2180 O O . ALA A 1 259 ? 36.567 14.748 -60.018 1.00 96.94 259 ALA A O 1
ATOM 2181 N N . GLU A 1 260 ? 36.337 14.984 -62.241 1.00 96.75 260 GLU A N 1
ATOM 2182 C CA . GLU A 1 260 ? 34.926 15.390 -62.214 1.00 96.75 260 GLU A CA 1
ATOM 2183 C C . GLU A 1 260 ? 34.016 14.253 -61.731 1.00 96.75 260 GLU A C 1
ATOM 2185 O O . GLU A 1 260 ? 33.227 14.468 -60.812 1.00 96.75 260 GLU A O 1
ATOM 2190 N N . ASP A 1 261 ? 34.195 13.030 -62.241 1.00 97.75 261 ASP A N 1
ATOM 2191 C CA . ASP A 1 261 ? 33.428 11.857 -61.799 1.00 97.75 261 ASP A CA 1
ATOM 2192 C C . ASP A 1 261 ? 33.640 11.561 -60.299 1.00 97.75 261 ASP A C 1
ATOM 2194 O O . ASP A 1 261 ? 32.710 11.170 -59.590 1.00 97.75 261 ASP A O 1
ATOM 2198 N N . LEU A 1 262 ? 34.866 11.733 -59.787 1.00 98.12 262 LEU A N 1
ATOM 2199 C CA . LEU A 1 262 ? 35.159 11.589 -58.355 1.00 98.12 262 LEU A CA 1
ATOM 2200 C C . LEU A 1 262 ? 34.533 12.711 -57.525 1.00 98.12 262 LEU A C 1
ATOM 2202 O O . LEU A 1 262 ? 33.990 12.443 -56.453 1.00 98.12 262 LEU A O 1
ATOM 2206 N N . ARG A 1 263 ? 34.591 13.957 -58.006 1.00 98.00 263 ARG A N 1
ATOM 2207 C CA . ARG A 1 263 ? 33.956 15.100 -57.342 1.00 98.00 263 ARG A CA 1
ATOM 2208 C C . ARG A 1 263 ? 32.457 14.864 -57.184 1.00 98.00 263 ARG A C 1
ATOM 2210 O O . ARG A 1 263 ? 31.937 15.091 -56.096 1.00 98.00 263 ARG A O 1
ATOM 2217 N N . ASP A 1 264 ? 31.790 14.408 -58.238 1.00 98.00 264 ASP A N 1
ATOM 2218 C CA . ASP A 1 264 ? 30.343 14.200 -58.227 1.00 98.00 264 ASP A CA 1
ATOM 2219 C C . ASP A 1 264 ? 29.955 13.067 -57.258 1.00 98.00 264 ASP A C 1
ATOM 2221 O O . ASP A 1 264 ? 29.040 13.242 -56.456 1.00 98.00 264 ASP A O 1
ATOM 2225 N N . LYS A 1 265 ? 30.731 11.971 -57.212 1.00 98.19 265 LYS A N 1
ATOM 2226 C CA . LYS A 1 265 ? 30.561 10.905 -56.201 1.00 98.19 265 LYS A CA 1
ATOM 2227 C C . LYS A 1 265 ? 30.714 11.418 -54.771 1.00 98.19 265 LYS A C 1
ATOM 2229 O O . LYS A 1 265 ? 29.885 11.118 -53.919 1.00 98.19 265 LYS A O 1
ATOM 2234 N N . TYR A 1 266 ? 31.756 12.202 -54.494 1.00 97.88 266 TYR A N 1
ATOM 2235 C CA . TYR A 1 266 ? 31.955 12.756 -53.152 1.00 97.88 266 TYR A CA 1
ATOM 2236 C C . TYR A 1 266 ? 30.872 13.763 -52.763 1.00 97.88 266 TYR A C 1
ATOM 2238 O O . TYR A 1 266 ? 30.577 13.915 -51.578 1.00 97.88 266 TYR A O 1
ATOM 2246 N N . LEU A 1 267 ? 30.283 14.458 -53.737 1.00 98.38 267 LEU A N 1
ATOM 2247 C CA . LEU A 1 267 ? 29.173 15.368 -53.495 1.00 98.38 267 LEU A CA 1
ATOM 2248 C C . LEU A 1 267 ? 27.900 14.597 -53.115 1.00 98.38 267 LEU A C 1
ATOM 2250 O O . LEU A 1 267 ? 27.272 14.948 -52.120 1.00 98.38 267 LEU A O 1
ATOM 2254 N N . GLU A 1 268 ? 27.592 13.504 -53.817 1.00 98.06 268 GLU A N 1
ATOM 2255 C CA . GLU A 1 268 ? 26.485 12.597 -53.475 1.00 98.06 268 GLU A CA 1
ATOM 2256 C C . GLU A 1 268 ? 26.681 11.960 -52.085 1.00 98.06 268 GLU A C 1
ATOM 2258 O O . GLU A 1 268 ? 25.798 12.035 -51.230 1.00 98.06 268 GLU A O 1
ATOM 2263 N N . GLU A 1 269 ? 27.873 11.422 -51.796 1.00 98.00 269 GLU A N 1
ATOM 2264 C CA . GLU A 1 269 ? 28.194 10.858 -50.475 1.00 98.00 269 GLU A CA 1
ATOM 2265 C C . GLU A 1 269 ? 28.055 11.893 -49.348 1.00 98.00 269 GLU A C 1
ATOM 2267 O O . GLU A 1 269 ? 27.603 11.571 -48.244 1.00 98.00 269 GLU A O 1
ATOM 2272 N N . LYS A 1 270 ? 28.432 13.149 -49.613 1.00 98.06 270 LYS A N 1
ATOM 2273 C CA . LYS A 1 270 ? 28.282 14.250 -48.661 1.00 98.06 270 LYS A CA 1
ATOM 2274 C C . LYS A 1 270 ? 26.806 14.545 -48.383 1.00 98.06 270 LYS A C 1
ATOM 2276 O O . LYS A 1 270 ? 26.447 14.675 -47.213 1.00 98.06 270 LYS A O 1
ATOM 2281 N N . GLU A 1 271 ? 25.965 14.638 -49.411 1.00 98.12 271 GLU A N 1
ATOM 2282 C CA . GLU A 1 271 ? 24.521 14.878 -49.261 1.00 98.12 271 GLU A CA 1
ATOM 2283 C C . GLU A 1 271 ? 23.842 13.750 -48.465 1.00 98.12 271 GLU A C 1
ATOM 2285 O O . GLU A 1 271 ? 23.076 14.007 -47.531 1.00 98.12 271 GLU A O 1
ATOM 2290 N N . ASP A 1 272 ? 24.206 12.497 -48.747 1.00 97.88 272 ASP A N 1
ATOM 2291 C CA . ASP A 1 272 ? 23.742 11.321 -48.007 1.00 97.88 272 ASP A CA 1
ATOM 2292 C C . ASP A 1 272 ? 24.131 11.365 -46.523 1.00 97.88 272 ASP A C 1
ATOM 2294 O O . ASP A 1 272 ? 23.333 11.032 -45.635 1.00 97.88 272 ASP A O 1
ATOM 2298 N N . LEU A 1 273 ? 25.375 11.752 -46.229 1.00 98.06 273 LEU A N 1
ATOM 2299 C CA . LEU A 1 273 ? 25.859 11.901 -44.858 1.00 98.06 273 LEU A CA 1
ATOM 2300 C C . LEU A 1 273 ? 25.162 13.058 -44.137 1.00 98.06 273 LEU A C 1
ATOM 2302 O O . LEU A 1 273 ? 24.796 12.906 -42.971 1.00 98.06 273 LEU A O 1
ATOM 2306 N N . GLU A 1 274 ? 24.927 14.184 -44.809 1.00 98.31 274 GLU A N 1
ATOM 2307 C CA . GLU A 1 274 ? 24.181 15.315 -44.250 1.00 98.31 274 GLU A CA 1
ATOM 2308 C C . GLU A 1 274 ? 22.739 14.920 -43.901 1.00 98.31 274 GLU A C 1
ATOM 2310 O O . GLU A 1 274 ? 22.260 15.235 -42.804 1.00 98.31 274 GLU A O 1
ATOM 2315 N N . LEU A 1 275 ? 22.067 14.150 -44.763 1.00 98.31 275 LEU A N 1
ATOM 2316 C CA . LEU A 1 275 ? 20.718 13.646 -44.497 1.00 98.31 275 LEU A CA 1
ATOM 2317 C C . LEU A 1 275 ? 20.687 12.680 -43.301 1.00 98.31 275 LEU A C 1
ATOM 2319 O O . LEU A 1 275 ? 19.809 12.785 -42.433 1.00 98.31 275 LEU A O 1
ATOM 2323 N N . LYS A 1 276 ? 21.662 11.765 -43.211 1.00 98.19 276 LYS A N 1
ATOM 2324 C CA . LYS A 1 276 ? 21.811 10.844 -42.068 1.00 98.19 276 LYS A CA 1
ATOM 2325 C C . LYS A 1 276 ? 22.065 11.606 -40.766 1.00 98.19 276 LYS A C 1
ATOM 2327 O O . LYS A 1 276 ? 21.405 11.329 -39.766 1.00 98.19 276 LYS A O 1
ATOM 2332 N N . CYS A 1 277 ? 22.952 12.601 -40.783 1.00 97.50 277 CYS A N 1
ATOM 2333 C CA . CYS A 1 277 ? 23.223 13.469 -39.636 1.00 97.50 277 CYS A CA 1
ATOM 2334 C C . CYS A 1 277 ? 21.976 14.252 -39.201 1.00 97.50 277 CYS A C 1
ATOM 2336 O O . CYS A 1 277 ? 21.681 14.318 -38.008 1.00 97.50 277 CYS A O 1
ATOM 2338 N N . SER A 1 278 ? 21.212 14.803 -40.150 1.00 98.25 278 SER A N 1
ATOM 2339 C CA . SER A 1 278 ? 19.959 15.513 -39.860 1.00 98.25 278 SER A CA 1
ATOM 2340 C C . SER A 1 278 ? 18.910 14.596 -39.224 1.00 98.25 278 SER A C 1
ATOM 2342 O O . SER A 1 278 ? 18.246 14.981 -38.261 1.00 98.25 278 SER A O 1
ATOM 2344 N N . THR A 1 279 ? 18.788 13.366 -39.725 1.00 98.12 279 THR A N 1
ATOM 2345 C CA . THR A 1 279 ? 17.869 12.358 -39.175 1.00 98.12 279 THR A CA 1
ATOM 2346 C C . THR A 1 279 ? 18.267 11.981 -37.750 1.00 98.12 279 THR A C 1
ATOM 2348 O O . THR A 1 279 ? 17.445 12.063 -36.840 1.00 98.12 279 THR A O 1
ATOM 2351 N N . LEU A 1 280 ? 19.550 11.684 -37.527 1.00 98.25 280 LEU A N 1
ATOM 2352 C CA . LEU A 1 280 ? 20.069 11.345 -36.203 1.00 98.25 280 LEU A CA 1
ATOM 2353 C C . LEU A 1 280 ? 19.897 12.495 -35.197 1.00 98.25 280 LEU A C 1
ATOM 2355 O O . LEU A 1 280 ? 19.595 12.253 -34.031 1.00 98.25 280 LEU A O 1
ATOM 2359 N N . ALA A 1 281 ? 20.057 13.748 -35.632 1.00 98.31 281 ALA A N 1
ATOM 2360 C CA . ALA A 1 281 ? 19.823 14.913 -34.782 1.00 98.31 281 ALA A CA 1
ATOM 2361 C C . ALA A 1 281 ? 18.362 14.985 -34.304 1.00 98.31 281 ALA A C 1
ATOM 2363 O O . ALA A 1 281 ? 18.121 15.167 -33.110 1.00 98.31 281 ALA A O 1
ATOM 2364 N N . LYS A 1 282 ? 17.396 14.766 -35.206 1.00 98.50 282 LYS A N 1
ATOM 2365 C CA . LYS A 1 282 ? 15.966 14.721 -34.858 1.00 98.50 282 LYS A CA 1
ATOM 2366 C C . LYS A 1 282 ? 15.645 13.564 -33.913 1.00 98.50 282 LYS A C 1
ATOM 2368 O O . LYS A 1 282 ? 14.916 13.758 -32.942 1.00 98.50 282 LYS A O 1
ATOM 2373 N N . ASP A 1 283 ? 16.230 12.390 -34.143 1.00 98.06 283 ASP A N 1
ATOM 2374 C CA . ASP A 1 283 ? 16.059 11.240 -33.252 1.00 98.06 283 ASP A CA 1
ATOM 2375 C C . ASP A 1 283 ? 16.596 11.545 -31.845 1.00 98.06 283 ASP A C 1
ATOM 2377 O O . ASP A 1 283 ? 15.917 11.295 -30.848 1.00 98.06 283 ASP A O 1
ATOM 2381 N N . CYS A 1 284 ? 17.779 12.159 -31.740 1.00 98.00 284 CYS A N 1
ATOM 2382 C CA . CYS A 1 284 ? 18.347 12.608 -30.467 1.00 98.00 284 CYS A CA 1
ATOM 2383 C C . CYS A 1 284 ? 17.435 13.609 -29.739 1.00 98.00 284 CYS A C 1
ATOM 2385 O O . CYS A 1 284 ? 17.248 13.501 -28.524 1.00 98.00 284 CYS A O 1
ATOM 2387 N N . GLU A 1 285 ? 16.838 14.564 -30.457 1.00 98.56 285 GLU A N 1
ATOM 2388 C CA . GLU A 1 285 ? 15.865 15.506 -29.889 1.00 98.56 285 GLU A CA 1
ATOM 2389 C C . GLU A 1 285 ? 14.606 14.794 -29.382 1.00 98.56 285 GLU A C 1
ATOM 2391 O O . GLU A 1 285 ? 14.147 15.067 -28.268 1.00 98.56 285 GLU A O 1
ATOM 2396 N N . MET A 1 286 ? 14.085 13.828 -30.143 1.00 98.44 286 MET A N 1
ATOM 2397 C CA . MET A 1 286 ? 12.949 13.007 -29.725 1.00 98.44 286 MET A CA 1
ATOM 2398 C C . MET A 1 286 ? 13.262 12.187 -28.469 1.00 98.44 286 MET A C 1
ATOM 2400 O O . MET A 1 286 ? 12.459 12.168 -27.532 1.00 98.44 286 MET A O 1
ATOM 2404 N N . TYR A 1 287 ? 14.431 11.544 -28.408 1.00 98.25 287 TYR A N 1
ATOM 2405 C CA . TYR A 1 287 ? 14.863 10.802 -27.222 1.00 98.25 287 TYR A CA 1
ATOM 2406 C C . TYR A 1 287 ? 15.026 11.713 -26.009 1.00 98.25 287 TYR A C 1
ATOM 2408 O O . TYR A 1 287 ? 14.595 11.351 -24.914 1.00 98.25 287 TYR A O 1
ATOM 2416 N N . LYS A 1 288 ? 15.577 12.916 -26.197 1.00 98.56 288 LYS A N 1
ATOM 2417 C CA . LYS A 1 288 ? 15.687 13.921 -25.136 1.00 98.56 288 LYS A CA 1
ATOM 2418 C C . LYS A 1 288 ? 14.311 14.342 -24.622 1.00 98.56 288 LYS A C 1
ATOM 2420 O O . LYS A 1 288 ? 14.108 14.398 -23.411 1.00 98.56 288 LYS A O 1
ATOM 2425 N N . HIS A 1 289 ? 13.354 14.594 -25.516 1.00 98.56 289 HIS A N 1
ATOM 2426 C CA . HIS A 1 289 ? 11.989 14.939 -25.122 1.00 98.56 289 HIS A CA 1
ATOM 2427 C C . HIS A 1 289 ? 11.324 13.799 -24.343 1.00 98.56 289 HIS A C 1
ATOM 2429 O O . HIS A 1 289 ? 10.801 14.024 -23.254 1.00 98.56 289 HIS A O 1
ATOM 2435 N N . ARG A 1 290 ? 11.432 12.562 -24.842 1.00 98.56 290 ARG A N 1
ATOM 2436 C CA . ARG A 1 290 ? 10.898 11.375 -24.166 1.00 98.56 290 ARG A CA 1
ATOM 2437 C C . ARG A 1 290 ? 11.522 11.166 -22.786 1.00 98.56 290 ARG A C 1
ATOM 2439 O O . ARG A 1 290 ? 10.797 10.873 -21.841 1.00 98.56 290 ARG A O 1
ATOM 2446 N N . MET A 1 291 ? 12.839 11.332 -22.659 1.00 98.31 291 MET A N 1
ATOM 2447 C CA . MET A 1 291 ? 13.534 11.242 -21.372 1.00 98.31 291 MET A CA 1
ATOM 2448 C C . MET A 1 291 ? 13.012 12.292 -20.387 1.00 98.31 291 MET A C 1
ATOM 2450 O O . MET A 1 291 ? 12.721 11.960 -19.243 1.00 98.31 291 MET A O 1
ATOM 2454 N N . ASN A 1 292 ? 12.817 13.535 -20.837 1.00 98.50 292 ASN A N 1
ATOM 2455 C CA . ASN A 1 292 ? 12.250 14.592 -19.998 1.00 98.50 292 ASN A CA 1
ATOM 2456 C C . ASN A 1 292 ? 10.831 14.252 -19.525 1.00 98.50 292 ASN A C 1
ATOM 2458 O O . ASN A 1 292 ? 10.526 14.442 -18.353 1.00 98.50 292 ASN A O 1
ATOM 2462 N N . THR A 1 293 ? 9.975 13.710 -20.397 1.00 98.44 293 THR A N 1
ATOM 2463 C CA . THR A 1 293 ? 8.631 13.259 -20.003 1.00 98.44 293 THR A CA 1
ATOM 2464 C C . THR A 1 293 ? 8.693 12.171 -18.934 1.00 98.44 293 THR A C 1
ATOM 2466 O O . THR A 1 293 ? 7.971 12.249 -17.945 1.00 98.44 293 THR A O 1
ATOM 2469 N N . VAL A 1 294 ? 9.576 11.182 -19.102 1.00 98.38 294 VAL A N 1
ATOM 2470 C CA . VAL A 1 294 ? 9.760 10.107 -18.115 1.00 98.38 294 VAL A CA 1
ATOM 2471 C C . VAL A 1 294 ? 10.283 10.658 -16.785 1.00 98.38 294 VAL A C 1
ATOM 2473 O O . VAL A 1 294 ? 9.813 10.224 -15.739 1.00 98.38 294 VAL A O 1
ATOM 2476 N N . MET A 1 295 ? 11.199 11.635 -16.799 1.00 98.19 295 MET A N 1
ATOM 2477 C CA . MET A 1 295 ? 11.655 12.292 -15.567 1.00 98.19 295 MET A CA 1
ATOM 2478 C C . MET A 1 295 ? 10.509 12.992 -14.833 1.00 98.19 295 MET A C 1
ATOM 2480 O O . MET A 1 295 ? 10.353 12.780 -13.636 1.00 98.19 295 MET A O 1
ATOM 2484 N N . VAL A 1 296 ? 9.670 13.759 -15.538 1.00 98.31 296 VAL A N 1
ATOM 2485 C CA . VAL A 1 296 ? 8.515 14.438 -14.922 1.00 98.31 296 VAL A CA 1
ATOM 2486 C C . VAL A 1 296 ? 7.542 13.428 -14.309 1.00 98.31 296 VAL A C 1
ATOM 2488 O O . VAL A 1 296 ? 7.100 13.609 -13.179 1.00 98.31 296 VAL A O 1
ATOM 2491 N N . GLN A 1 297 ? 7.257 12.327 -15.010 1.00 98.19 297 GLN A N 1
ATOM 2492 C CA . GLN A 1 297 ? 6.415 11.253 -14.472 1.00 98.19 297 GLN A CA 1
ATOM 2493 C C . GLN A 1 297 ? 7.025 10.611 -13.220 1.00 98.19 297 GLN A C 1
ATOM 2495 O O . GLN A 1 297 ? 6.309 10.290 -12.275 1.00 98.19 297 GLN A O 1
ATOM 2500 N N . LEU A 1 298 ? 8.347 10.433 -13.189 1.00 97.81 298 LEU A N 1
ATOM 2501 C CA . LEU A 1 298 ? 9.040 9.883 -12.028 1.00 97.81 298 LEU A CA 1
ATOM 2502 C C . LEU A 1 298 ? 8.956 10.832 -10.823 1.00 97.81 298 LEU A C 1
ATOM 2504 O O . LEU A 1 298 ? 8.664 10.376 -9.721 1.00 97.81 298 LEU A O 1
ATOM 2508 N N . GLU A 1 299 ? 9.111 12.141 -11.032 1.00 98.31 299 GLU A N 1
ATOM 2509 C CA . GLU A 1 299 ? 8.921 13.155 -9.985 1.00 98.31 299 GLU A CA 1
ATOM 2510 C C . GLU A 1 299 ? 7.484 13.174 -9.433 1.00 98.31 299 GLU A C 1
ATOM 2512 O O . GLU A 1 299 ? 7.276 13.390 -8.237 1.00 98.31 299 GLU A O 1
ATOM 2517 N N . GLU A 1 300 ? 6.472 12.960 -10.278 1.00 97.94 300 GLU A N 1
ATOM 2518 C CA . GLU A 1 300 ? 5.072 12.848 -9.845 1.00 97.94 300 GLU A CA 1
ATOM 2519 C C . GLU A 1 300 ? 4.853 11.612 -8.965 1.00 97.94 300 GLU A C 1
ATOM 2521 O O . GLU A 1 300 ? 4.301 11.728 -7.870 1.00 97.94 300 GLU A O 1
ATOM 2526 N N . VAL A 1 301 ? 5.374 10.453 -9.378 1.00 97.50 301 VAL A N 1
ATOM 2527 C CA . VAL A 1 301 ? 5.305 9.212 -8.589 1.00 97.50 301 VAL A CA 1
ATOM 2528 C C . VAL A 1 301 ? 6.038 9.355 -7.251 1.00 97.50 301 VAL A C 1
ATOM 2530 O O . VAL A 1 301 ? 5.562 8.871 -6.222 1.00 97.50 301 VAL A O 1
ATOM 2533 N N . GLU A 1 302 ? 7.179 10.047 -7.221 1.00 96.62 302 GLU A N 1
ATOM 2534 C CA . GLU A 1 302 ? 7.885 10.349 -5.972 1.00 96.62 302 GLU A CA 1
ATOM 2535 C C . GLU A 1 302 ? 7.048 11.229 -5.034 1.00 96.62 302 GLU A C 1
ATOM 2537 O O . GLU A 1 302 ? 6.964 10.937 -3.837 1.00 96.62 302 GLU A O 1
ATOM 2542 N N . LYS A 1 303 ? 6.364 12.252 -5.563 1.00 97.31 303 LYS A N 1
ATOM 2543 C CA . LYS A 1 303 ? 5.453 13.101 -4.775 1.00 97.31 303 LYS A CA 1
ATOM 2544 C C . LYS A 1 303 ? 4.281 12.307 -4.200 1.00 97.31 303 LYS A C 1
ATOM 2546 O O . LYS A 1 303 ? 3.955 12.492 -3.024 1.00 97.31 303 LYS A O 1
ATOM 2551 N N . GLU A 1 304 ? 3.669 11.426 -4.992 1.00 95.81 304 GLU A N 1
ATOM 2552 C CA . GLU A 1 304 ? 2.572 10.557 -4.546 1.00 95.81 304 GLU A CA 1
ATOM 2553 C C . GLU A 1 304 ? 3.027 9.587 -3.451 1.00 95.81 304 GLU A C 1
ATOM 2555 O O . GLU A 1 304 ? 2.366 9.461 -2.415 1.00 95.81 304 GLU A O 1
ATOM 2560 N N . ARG A 1 305 ? 4.195 8.955 -3.625 1.00 94.69 305 ARG A N 1
ATOM 2561 C CA . ARG A 1 305 ? 4.809 8.090 -2.607 1.00 94.69 305 ARG A CA 1
ATOM 2562 C C . ARG A 1 305 ? 5.017 8.844 -1.296 1.00 94.69 305 ARG A C 1
ATOM 2564 O O . ARG A 1 305 ? 4.644 8.352 -0.231 1.00 94.69 305 ARG A O 1
ATOM 2571 N N . ASP A 1 306 ? 5.594 10.039 -1.360 1.00 96.75 306 ASP A N 1
ATOM 2572 C CA . ASP A 1 306 ? 5.881 10.832 -0.167 1.00 96.75 306 ASP A CA 1
ATOM 2573 C C . ASP A 1 306 ? 4.592 11.315 0.516 1.00 96.75 306 ASP A C 1
ATOM 2575 O O . ASP A 1 306 ? 4.523 11.384 1.745 1.00 96.75 306 ASP A O 1
ATOM 2579 N N . GLN A 1 307 ? 3.541 11.612 -0.255 1.00 96.00 307 GLN A N 1
ATOM 2580 C CA . GLN A 1 307 ? 2.217 11.919 0.285 1.00 96.00 307 GLN A CA 1
ATOM 2581 C C . GLN A 1 307 ? 1.592 10.707 0.987 1.00 96.00 307 GLN A C 1
ATOM 2583 O O . GLN A 1 307 ? 1.056 10.861 2.085 1.00 96.00 307 GLN A O 1
ATOM 2588 N N . ALA A 1 308 ? 1.696 9.513 0.399 1.00 91.75 308 ALA A N 1
ATOM 2589 C CA . ALA A 1 308 ? 1.210 8.277 1.006 1.00 91.75 308 ALA A CA 1
ATOM 2590 C C . ALA A 1 308 ? 1.944 7.956 2.319 1.00 91.75 308 ALA A C 1
ATOM 2592 O O . ALA A 1 308 ? 1.307 7.561 3.297 1.00 91.75 308 ALA A O 1
ATOM 2593 N N . TYR A 1 309 ? 3.263 8.180 2.381 1.00 90.62 309 TYR A N 1
ATOM 2594 C CA . TYR A 1 309 ? 4.022 8.029 3.624 1.00 90.62 309 TYR A CA 1
ATOM 2595 C C . TYR A 1 309 ? 3.599 9.027 4.698 1.00 90.62 309 TYR A C 1
ATOM 2597 O O . TYR A 1 309 ? 3.327 8.601 5.818 1.00 90.62 309 TYR A O 1
ATOM 2605 N N . ARG A 1 310 ? 3.447 10.316 4.362 1.00 96.38 310 ARG A N 1
ATOM 2606 C CA . ARG A 1 310 ? 2.941 11.315 5.319 1.00 96.38 310 ARG A CA 1
ATOM 2607 C C . ARG A 1 310 ? 1.563 10.935 5.863 1.00 96.38 310 ARG A C 1
ATOM 2609 O O . ARG A 1 310 ? 1.377 10.912 7.072 1.00 96.38 310 ARG A O 1
ATOM 2616 N N . ALA A 1 311 ? 0.629 10.548 4.991 1.00 89.62 311 ALA A N 1
ATOM 2617 C CA . ALA A 1 311 ? -0.713 10.139 5.405 1.00 89.62 311 ALA A CA 1
ATOM 2618 C C . ALA A 1 311 ? -0.701 8.907 6.330 1.00 89.62 311 ALA A C 1
ATOM 2620 O O . ALA A 1 311 ? -1.458 8.851 7.301 1.00 89.62 311 ALA A O 1
ATOM 2621 N N . ARG A 1 312 ? 0.168 7.924 6.054 1.00 93.69 312 ARG A N 1
ATOM 2622 C CA . ARG A 1 312 ? 0.357 6.753 6.921 1.00 93.69 312 ARG A CA 1
ATOM 2623 C C . ARG A 1 312 ? 0.899 7.156 8.293 1.00 93.69 312 ARG A C 1
ATOM 2625 O O . ARG A 1 312 ? 0.376 6.691 9.303 1.00 93.69 312 ARG A O 1
ATOM 2632 N N . ASP A 1 313 ? 1.934 7.987 8.327 1.00 92.94 313 ASP A N 1
ATOM 2633 C CA . ASP A 1 313 ? 2.600 8.389 9.569 1.00 92.94 313 ASP A CA 1
ATOM 2634 C C . ASP A 1 313 ? 1.675 9.267 10.436 1.00 92.94 313 ASP A C 1
ATOM 2636 O O . ASP A 1 313 ? 1.609 9.090 11.658 1.00 92.94 313 ASP A O 1
ATOM 2640 N N . ASP A 1 314 ? 0.872 10.132 9.809 1.00 92.56 314 ASP A N 1
ATOM 2641 C CA . ASP A 1 314 ? -0.180 10.907 10.473 1.00 92.56 314 ASP A CA 1
ATOM 2642 C C . ASP A 1 314 ? -1.250 9.988 11.081 1.00 92.56 314 ASP A C 1
ATOM 2644 O O . ASP A 1 314 ? -1.597 10.128 12.257 1.00 92.56 314 ASP A O 1
ATOM 2648 N N . ALA A 1 315 ? -1.738 9.000 10.321 1.00 87.94 315 ALA A N 1
ATOM 2649 C CA . ALA A 1 315 ? -2.710 8.025 10.815 1.00 87.94 315 ALA A CA 1
ATOM 2650 C C . ALA A 1 315 ? -2.146 7.191 11.979 1.00 87.94 315 ALA A C 1
ATOM 2652 O O . ALA A 1 315 ? -2.824 6.992 12.987 1.00 87.94 315 ALA A O 1
ATOM 2653 N N . GLN A 1 316 ? -0.887 6.752 11.889 1.00 89.56 316 GLN A N 1
ATOM 2654 C CA . GLN A 1 316 ? -0.213 6.025 12.966 1.00 89.56 316 GLN A CA 1
ATOM 2655 C C . GLN A 1 316 ? -0.086 6.884 14.232 1.00 89.56 316 GLN A C 1
ATOM 2657 O O . GLN A 1 316 ? -0.347 6.400 15.338 1.00 89.56 316 GLN A O 1
ATOM 2662 N N . THR A 1 317 ? 0.267 8.161 14.079 1.00 89.94 317 THR A N 1
ATOM 2663 C CA . THR A 1 317 ? 0.360 9.114 15.192 1.00 89.94 317 THR A CA 1
ATOM 2664 C C . THR A 1 317 ? -1.004 9.317 15.855 1.00 89.94 317 THR A C 1
ATOM 2666 O O . THR A 1 317 ? -1.107 9.253 17.082 1.00 89.94 317 THR A O 1
ATOM 2669 N N . GLN A 1 318 ? -2.071 9.471 15.064 1.00 92.31 318 GLN A N 1
ATOM 2670 C CA . GLN A 1 318 ? -3.444 9.565 15.572 1.00 92.31 318 GLN A CA 1
ATOM 2671 C C . GLN A 1 318 ? -3.867 8.294 16.318 1.00 92.31 318 GLN A C 1
ATOM 2673 O O . GLN A 1 318 ? -4.377 8.385 17.433 1.00 92.31 318 GLN A O 1
ATOM 2678 N N . CYS A 1 319 ? -3.597 7.105 15.769 1.00 87.62 319 CYS A N 1
ATOM 2679 C CA . CYS A 1 319 ? -3.878 5.841 16.451 1.00 87.62 319 CYS A CA 1
ATOM 2680 C C . CYS A 1 319 ? -3.139 5.738 17.792 1.00 87.62 319 CYS A C 1
ATOM 2682 O O . CYS A 1 319 ? -3.745 5.363 18.797 1.00 87.62 319 CYS A O 1
ATOM 2684 N N . SER A 1 320 ? -1.854 6.107 17.830 1.00 87.94 320 SER A N 1
ATOM 2685 C CA . SER A 1 320 ? -1.066 6.138 19.068 1.00 87.94 320 SER A CA 1
ATOM 2686 C C . SER A 1 320 ? -1.686 7.080 20.104 1.00 87.94 320 SER A C 1
ATOM 2688 O O . SER A 1 320 ? -1.836 6.711 21.270 1.00 87.94 320 SER A O 1
ATOM 2690 N N . GLN A 1 321 ? -2.110 8.272 19.681 1.00 91.38 321 GLN A N 1
ATOM 2691 C CA . GLN A 1 321 ? -2.763 9.239 20.558 1.00 91.38 321 GLN A CA 1
ATOM 2692 C C . GLN A 1 321 ? -4.098 8.706 21.105 1.00 91.38 321 GLN A C 1
ATOM 2694 O O . GLN A 1 321 ? -4.331 8.749 22.314 1.00 91.38 321 GLN A O 1
ATOM 2699 N N . CYS A 1 322 ? -4.940 8.114 20.252 1.00 89.94 322 CYS A N 1
ATOM 2700 C CA . CYS A 1 322 ? -6.203 7.504 20.671 1.00 89.94 322 CYS A CA 1
ATOM 2701 C C . CYS A 1 322 ? -6.003 6.360 21.676 1.00 89.94 322 CYS A C 1
ATOM 2703 O O . CYS A 1 322 ? -6.808 6.206 22.594 1.00 89.94 322 CYS A O 1
ATOM 2705 N N . LEU A 1 323 ? -4.942 5.556 21.533 1.00 90.56 323 LEU A N 1
ATOM 2706 C CA . LEU A 1 323 ? -4.617 4.500 22.495 1.00 90.56 323 LEU A CA 1
ATOM 2707 C C . LEU A 1 323 ? -4.249 5.075 23.866 1.00 90.56 323 LEU A C 1
ATOM 2709 O O . LEU A 1 323 ? -4.775 4.605 24.876 1.00 90.56 323 LEU A O 1
ATOM 2713 N N . ILE A 1 324 ? -3.418 6.119 23.893 1.00 91.38 324 ILE A N 1
ATOM 2714 C CA . ILE A 1 324 ? -3.051 6.821 25.128 1.00 91.38 324 ILE A CA 1
ATOM 2715 C C . ILE A 1 324 ? -4.303 7.379 25.813 1.00 91.38 324 ILE A C 1
ATOM 2717 O O . ILE A 1 324 ? -4.484 7.201 27.019 1.00 91.38 324 ILE A O 1
ATOM 2721 N N . ASP A 1 325 ? -5.188 8.031 25.061 1.00 92.50 325 ASP A N 1
ATOM 2722 C CA . ASP A 1 325 ? -6.402 8.621 25.625 1.00 92.50 325 ASP A CA 1
ATOM 2723 C C . ASP A 1 325 ? -7.391 7.549 26.101 1.00 92.50 325 ASP A C 1
ATOM 2725 O O . ASP A 1 325 ? -7.936 7.663 27.200 1.00 92.50 325 ASP A O 1
ATOM 2729 N N . LYS A 1 326 ? -7.537 6.438 25.368 1.00 95.75 326 LYS A N 1
ATOM 2730 C CA . LYS A 1 326 ? -8.297 5.262 25.823 1.00 95.75 326 LYS A CA 1
ATOM 2731 C C . LYS A 1 326 ? -7.781 4.741 27.167 1.00 95.75 326 LYS A C 1
ATOM 2733 O O . LYS A 1 326 ? -8.583 4.439 28.052 1.00 95.75 326 LYS A O 1
ATOM 2738 N N . ASP A 1 327 ? -6.467 4.646 27.347 1.00 94.38 327 ASP A N 1
ATOM 2739 C CA . ASP A 1 327 ? -5.883 4.167 28.602 1.00 94.38 327 ASP A CA 1
ATOM 2740 C C . ASP A 1 327 ? -6.061 5.170 29.751 1.00 94.38 327 ASP A C 1
ATOM 2742 O O . ASP A 1 327 ? -6.342 4.757 30.884 1.00 94.38 327 ASP A O 1
ATOM 2746 N N . LYS A 1 328 ? -6.020 6.482 29.469 1.00 95.31 328 LYS A N 1
ATOM 2747 C CA . LYS A 1 328 ? -6.410 7.519 30.441 1.00 95.31 328 LYS A CA 1
ATOM 2748 C C . LYS A 1 328 ? -7.866 7.351 30.879 1.00 95.31 328 LYS A C 1
ATOM 2750 O O . LYS A 1 328 ? -8.132 7.335 32.080 1.00 95.31 328 LYS A O 1
ATOM 2755 N N . TYR A 1 329 ? -8.798 7.169 29.942 1.00 96.06 329 TYR A N 1
ATOM 2756 C CA . TYR A 1 329 ? -10.214 6.983 30.271 1.00 96.06 329 TYR A CA 1
ATOM 2757 C C . TYR A 1 329 ? -10.465 5.688 31.047 1.00 96.06 329 TYR A C 1
ATOM 2759 O O . TYR A 1 329 ? -11.199 5.700 32.030 1.00 96.06 329 TYR A O 1
ATOM 2767 N N . ARG A 1 330 ? -9.797 4.581 30.700 1.00 95.38 330 ARG A N 1
ATOM 2768 C CA . ARG A 1 330 ? -9.856 3.334 31.487 1.00 95.38 330 ARG A CA 1
ATOM 2769 C C . ARG A 1 330 ? -9.382 3.527 32.924 1.00 95.38 330 ARG A C 1
ATOM 2771 O O . ARG A 1 330 ? -9.932 2.917 33.837 1.00 95.38 330 ARG A O 1
ATOM 2778 N N . LYS A 1 331 ? -8.350 4.347 33.142 1.00 96.12 331 LYS A N 1
ATOM 2779 C CA . LYS A 1 331 ? -7.899 4.694 34.494 1.00 96.12 331 LYS A CA 1
ATOM 2780 C C . LYS A 1 331 ? -8.962 5.507 35.240 1.00 96.12 331 LYS A C 1
ATOM 2782 O O . LYS A 1 331 ? -9.297 5.146 36.359 1.00 96.12 331 LYS A O 1
ATOM 2787 N N . GLN A 1 332 ? -9.542 6.523 34.602 1.00 96.38 332 GLN A N 1
ATOM 2788 C CA . GLN A 1 332 ? -10.618 7.325 35.198 1.00 96.38 332 GLN A CA 1
ATOM 2789 C C . GLN A 1 332 ? -11.856 6.490 35.545 1.00 96.38 332 GLN A C 1
ATOM 2791 O O . GLN A 1 332 ? -12.444 6.689 36.603 1.00 96.38 332 GLN A O 1
ATOM 2796 N N . ILE A 1 333 ? -12.236 5.539 34.687 1.00 95.88 333 ILE A N 1
ATOM 2797 C CA . ILE A 1 333 ? -13.348 4.618 34.953 1.00 95.88 333 ILE A CA 1
ATOM 2798 C C . ILE A 1 333 ? -13.057 3.788 36.204 1.00 95.88 333 ILE A C 1
ATOM 2800 O O . ILE A 1 333 ? -13.896 3.762 37.094 1.00 95.88 333 ILE A O 1
ATOM 2804 N N . ARG A 1 334 ? -11.858 3.199 36.318 1.00 95.81 334 ARG A N 1
ATOM 2805 C CA . ARG A 1 334 ? -11.465 2.434 37.514 1.00 95.81 334 ARG A CA 1
ATOM 2806 C C . ARG A 1 334 ? -11.508 3.278 38.787 1.00 95.81 334 ARG A C 1
ATOM 2808 O O . ARG A 1 334 ? -12.086 2.849 39.773 1.00 95.81 334 ARG A O 1
ATOM 2815 N N . GLU A 1 335 ? -10.981 4.501 38.749 1.00 96.06 335 GLU A N 1
ATOM 2816 C CA . GLU A 1 335 ? -11.039 5.422 39.896 1.00 96.06 335 GLU A CA 1
ATOM 2817 C C . GLU A 1 335 ? -12.485 5.787 40.284 1.00 96.06 335 GLU A C 1
ATOM 2819 O O . GLU A 1 335 ? -12.798 5.973 41.459 1.00 96.06 335 GLU A O 1
ATOM 2824 N N . LEU A 1 336 ? -13.386 5.922 39.306 1.00 97.38 336 LEU A N 1
ATOM 2825 C CA . LEU A 1 336 ? -14.805 6.174 39.564 1.00 97.38 336 LEU A CA 1
ATOM 2826 C C . LEU A 1 336 ? -15.526 4.935 40.104 1.00 97.38 336 LEU A C 1
ATOM 2828 O O . LEU A 1 336 ? -16.377 5.082 40.978 1.00 97.38 336 LEU A O 1
ATOM 2832 N N . GLU A 1 337 ? -15.194 3.744 39.606 1.00 94.31 337 GLU A N 1
ATOM 2833 C CA . GLU A 1 337 ? -15.698 2.467 40.121 1.00 94.31 337 GLU A CA 1
ATOM 2834 C C . GLU A 1 337 ? -15.270 2.271 41.583 1.00 94.31 337 GLU A C 1
ATOM 2836 O O . GLU A 1 337 ? -16.128 2.019 42.428 1.00 94.31 337 GLU A O 1
ATOM 2841 N N . GLU A 1 338 ? -13.997 2.519 41.911 1.00 96.19 338 GLU A N 1
ATOM 2842 C CA . GLU A 1 338 ? -13.474 2.478 43.285 1.00 96.19 338 GLU A CA 1
ATOM 2843 C C . GLU A 1 338 ? -14.219 3.455 44.209 1.00 96.19 338 GLU A C 1
ATOM 2845 O O . GLU A 1 338 ? -14.713 3.052 45.263 1.00 96.19 338 GLU A O 1
ATOM 2850 N N . ARG A 1 339 ? -14.406 4.719 43.795 1.00 97.19 339 ARG A N 1
ATOM 2851 C CA . ARG A 1 339 ? -15.206 5.690 44.571 1.00 97.19 339 ARG A CA 1
ATOM 2852 C C . ARG A 1 339 ? -16.661 5.252 44.740 1.00 97.19 339 ARG A C 1
ATOM 2854 O O . ARG A 1 339 ? -17.271 5.527 45.773 1.00 97.19 339 ARG A O 1
ATOM 2861 N N . ASN A 1 340 ? -17.254 4.615 43.730 1.00 95.50 340 ASN A N 1
ATOM 2862 C CA . ASN A 1 340 ? -18.627 4.117 43.819 1.00 95.50 340 ASN A CA 1
ATOM 2863 C C . ASN A 1 340 ? -18.728 3.002 44.866 1.00 95.50 340 ASN A C 1
ATOM 2865 O O . ASN A 1 340 ? -19.628 3.029 45.705 1.00 95.50 340 ASN A O 1
ATOM 2869 N N . ASP A 1 341 ? -17.777 2.069 44.858 1.00 94.62 341 ASP A N 1
ATOM 2870 C CA . ASP A 1 341 ? -17.698 0.987 45.835 1.00 94.62 341 ASP A CA 1
ATOM 2871 C C . ASP A 1 341 ? -17.465 1.522 47.259 1.00 94.62 341 ASP A C 1
ATOM 2873 O O . ASP A 1 341 ? -18.146 1.089 48.193 1.00 94.62 341 ASP A O 1
ATOM 2877 N N . GLU A 1 342 ? -16.600 2.526 47.439 1.00 95.88 342 GLU A N 1
ATOM 2878 C CA . GLU A 1 342 ? -16.412 3.220 48.723 1.00 95.88 342 GLU A CA 1
ATOM 2879 C C . GLU A 1 342 ? -17.721 3.831 49.243 1.00 95.88 342 GLU A C 1
ATOM 2881 O O . GLU A 1 342 ? -18.114 3.593 50.391 1.00 95.88 342 GLU A O 1
ATOM 2886 N N . LEU A 1 343 ? -18.441 4.566 48.389 1.00 96.94 343 LEU A N 1
ATOM 2887 C CA . LEU A 1 343 ? -19.726 5.174 48.742 1.00 96.94 343 LEU A CA 1
ATOM 2888 C C . LEU A 1 343 ? -20.788 4.121 49.080 1.00 96.94 343 LEU A C 1
ATOM 2890 O O . LEU A 1 343 ? -21.557 4.307 50.027 1.00 96.94 343 LEU A O 1
ATOM 2894 N N . ARG A 1 344 ? -20.821 2.993 48.360 1.00 94.75 344 ARG A N 1
ATOM 2895 C CA . ARG A 1 344 ? -21.708 1.861 48.676 1.00 94.75 344 ARG A CA 1
ATOM 2896 C C . ARG A 1 344 ? -21.387 1.272 50.048 1.00 94.75 344 ARG A C 1
ATOM 2898 O O . ARG A 1 344 ? -22.303 1.042 50.836 1.00 94.75 344 ARG A O 1
ATOM 2905 N N . ILE A 1 345 ? -20.106 1.082 50.374 1.00 95.50 345 ILE A N 1
ATOM 2906 C CA . ILE A 1 345 ? -19.676 0.605 51.697 1.00 95.50 345 ILE A CA 1
ATOM 2907 C C . ILE A 1 345 ? -20.091 1.598 52.790 1.00 95.50 345 ILE A C 1
ATOM 2909 O O . ILE A 1 345 ? -20.595 1.188 53.840 1.00 95.50 345 ILE A O 1
ATOM 2913 N N . GLU A 1 346 ? -19.910 2.903 52.573 1.00 95.94 346 GLU A N 1
ATOM 2914 C CA . GLU A 1 346 ? -20.357 3.925 53.524 1.00 95.94 346 GLU A CA 1
ATOM 2915 C C . GLU A 1 346 ? -21.872 3.915 53.733 1.00 95.94 346 GLU A C 1
ATOM 2917 O O . GLU A 1 346 ? -22.333 4.037 54.872 1.00 95.94 346 GLU A O 1
ATOM 2922 N N . MET A 1 347 ? -22.644 3.754 52.658 1.00 95.00 347 MET A N 1
ATOM 2923 C CA . MET A 1 347 ? -24.100 3.659 52.712 1.00 95.00 347 MET A CA 1
ATOM 2924 C C . MET A 1 347 ? -24.534 2.467 53.572 1.00 95.00 347 MET A C 1
ATOM 2926 O O . MET A 1 347 ? -25.260 2.660 54.547 1.00 95.00 347 MET A O 1
ATOM 2930 N N . VAL A 1 348 ? -23.988 1.274 53.313 1.00 94.06 348 VAL A N 1
ATOM 2931 C CA . VAL A 1 348 ? -24.274 0.061 54.102 1.00 94.06 348 VAL A CA 1
ATOM 2932 C C . VAL A 1 348 ? -23.876 0.242 55.573 1.00 94.06 348 VAL A C 1
ATOM 2934 O O . VAL A 1 348 ? -24.611 -0.147 56.482 1.00 94.06 348 VAL A O 1
ATOM 2937 N N . ARG A 1 349 ? -22.738 0.892 55.858 1.00 93.44 349 ARG A N 1
ATOM 2938 C CA . ARG A 1 349 ? -22.327 1.210 57.240 1.00 93.44 349 ARG A CA 1
ATOM 2939 C C . ARG A 1 349 ? -23.315 2.148 57.937 1.00 93.44 349 ARG A C 1
ATOM 2941 O O . ARG A 1 349 ? -23.574 1.973 59.131 1.00 93.44 349 ARG A O 1
ATOM 2948 N N . LYS A 1 350 ? -23.845 3.152 57.231 1.00 95.38 350 LYS A N 1
ATOM 2949 C CA . LYS A 1 350 ? -24.863 4.070 57.768 1.00 95.38 350 LYS A CA 1
ATOM 2950 C C . LYS A 1 350 ? -26.182 3.339 58.020 1.00 95.38 350 LYS A C 1
ATOM 2952 O O . LYS A 1 350 ? -26.735 3.490 59.107 1.00 95.38 350 LYS A O 1
ATOM 2957 N N . GLU A 1 351 ? -26.628 2.491 57.098 1.00 92.62 351 GLU A N 1
ATOM 2958 C CA . GLU A 1 351 ? -27.815 1.642 57.271 1.00 92.62 351 GLU A CA 1
ATOM 2959 C C . GLU A 1 351 ? -27.679 0.714 58.486 1.00 92.62 351 GLU A C 1
ATOM 2961 O O . GLU A 1 351 ? -28.564 0.678 59.341 1.00 92.62 351 GLU A O 1
ATOM 2966 N N . ALA A 1 352 ? -26.532 0.047 58.651 1.00 90.19 352 ALA A N 1
ATOM 2967 C CA . ALA A 1 352 ? -26.267 -0.797 59.816 1.00 90.19 352 ALA A CA 1
ATOM 2968 C C . ALA A 1 352 ? -26.329 -0.013 61.143 1.00 90.19 352 ALA A C 1
ATOM 2970 O O . ALA A 1 352 ? -26.848 -0.515 62.145 1.00 90.19 352 ALA A O 1
ATOM 2971 N N . ARG A 1 353 ? -25.834 1.236 61.168 1.00 94.81 353 ARG A N 1
ATOM 2972 C CA . ARG A 1 353 ? -25.959 2.121 62.342 1.00 94.81 353 ARG A CA 1
ATOM 2973 C C . ARG A 1 353 ? -27.415 2.473 62.632 1.00 94.81 353 ARG A C 1
ATOM 2975 O O . ARG A 1 353 ? -27.801 2.422 63.798 1.00 94.81 353 ARG A O 1
ATOM 2982 N N . ILE A 1 354 ? -28.207 2.794 61.607 1.00 93.88 354 ILE A N 1
ATOM 2983 C CA . ILE A 1 354 ? -29.641 3.092 61.746 1.00 93.88 354 ILE A CA 1
ATOM 2984 C C . ILE A 1 354 ? -30.362 1.892 62.360 1.00 93.88 354 ILE A C 1
ATOM 2986 O O . ILE A 1 354 ? -30.984 2.036 63.410 1.00 93.88 354 ILE A O 1
ATOM 2990 N N . VAL A 1 355 ? -30.187 0.694 61.796 1.00 92.44 355 VAL A N 1
ATOM 2991 C CA . VAL A 1 355 ? -30.815 -0.537 62.310 1.00 92.44 355 VAL A CA 1
ATOM 2992 C C . VAL A 1 355 ? -30.424 -0.801 63.770 1.00 92.44 355 VAL A C 1
ATOM 2994 O O . VAL A 1 355 ? -31.264 -1.181 64.589 1.00 92.44 355 VAL A O 1
ATOM 2997 N N . ASN A 1 356 ? -29.160 -0.573 64.138 1.00 91.62 356 ASN A N 1
ATOM 2998 C CA . ASN A 1 356 ? -28.700 -0.747 65.517 1.00 91.62 356 ASN A CA 1
ATOM 2999 C C . ASN A 1 356 ? -29.362 0.264 66.475 1.00 91.62 356 ASN A C 1
ATOM 3001 O O . ASN A 1 356 ? -29.826 -0.114 67.553 1.00 91.62 356 ASN A O 1
ATOM 3005 N N . LEU A 1 357 ? -29.468 1.533 66.070 1.00 93.38 357 LEU A N 1
ATOM 3006 C CA . LEU A 1 357 ? -30.162 2.571 66.839 1.00 93.38 357 LEU A CA 1
ATOM 3007 C C . LEU A 1 357 ? -31.661 2.275 66.983 1.00 93.38 357 LEU A C 1
ATOM 3009 O O . LEU A 1 357 ? -32.187 2.375 68.089 1.00 93.38 357 LEU A O 1
ATOM 3013 N N . GLU A 1 358 ? -32.329 1.829 65.919 1.00 89.31 358 GLU A N 1
ATOM 3014 C CA . GLU A 1 358 ? -33.726 1.381 65.967 1.00 89.31 358 GLU A CA 1
ATOM 3015 C C . GLU A 1 358 ? -33.917 0.203 66.930 1.00 89.31 358 GLU A C 1
ATOM 3017 O O . GLU A 1 358 ? -34.863 0.178 67.717 1.00 89.31 358 GLU A O 1
ATOM 3022 N N . CYS A 1 359 ? -33.005 -0.775 66.916 1.00 88.38 359 CYS A N 1
ATOM 3023 C CA . CYS A 1 359 ? -33.016 -1.886 67.866 1.00 88.38 359 CYS A CA 1
ATOM 3024 C C . CYS A 1 359 ? -32.861 -1.415 69.317 1.00 88.38 359 CYS A C 1
ATOM 3026 O O . CYS A 1 359 ? -33.585 -1.902 70.187 1.00 88.38 359 CYS A O 1
ATOM 3028 N N . LYS A 1 360 ? -31.960 -0.463 69.591 1.00 90.19 360 LYS A N 1
ATOM 3029 C CA . LYS A 1 360 ? -31.796 0.126 70.931 1.00 90.19 360 LYS A CA 1
ATOM 3030 C C . LYS A 1 360 ? -33.045 0.888 71.373 1.00 90.19 360 LYS A C 1
ATOM 3032 O O . LYS A 1 360 ? -33.510 0.668 72.486 1.00 90.19 360 LYS A O 1
ATOM 3037 N N . LEU A 1 361 ? -33.624 1.708 70.493 1.00 89.75 361 LEU A N 1
ATOM 3038 C CA . LEU A 1 361 ? -34.884 2.415 70.746 1.00 89.75 361 LEU A CA 1
ATOM 3039 C C . LEU A 1 361 ? -36.018 1.443 71.076 1.00 89.75 361 LEU A C 1
ATOM 3041 O O . LEU A 1 361 ? -36.729 1.642 72.057 1.00 89.75 361 LEU A O 1
ATOM 3045 N N . ARG A 1 362 ? -36.149 0.352 70.310 1.00 85.50 362 ARG A N 1
ATOM 3046 C CA . ARG A 1 362 ? -37.141 -0.698 70.585 1.00 85.50 362 ARG A CA 1
ATOM 3047 C C . ARG A 1 362 ? -36.952 -1.344 71.957 1.00 85.50 362 ARG A C 1
ATOM 3049 O O . ARG A 1 362 ? -37.954 -1.636 72.595 1.00 85.50 362 ARG A O 1
ATOM 3056 N N . ARG A 1 363 ? -35.712 -1.576 72.412 1.00 83.12 363 ARG A N 1
ATOM 3057 C CA . ARG A 1 363 ? -35.440 -2.125 73.757 1.00 83.12 363 ARG A CA 1
ATOM 3058 C C . ARG A 1 363 ? -35.843 -1.145 74.855 1.00 83.12 363 ARG A C 1
ATOM 3060 O O . ARG A 1 363 ? -36.614 -1.527 75.719 1.00 83.12 363 ARG A O 1
ATOM 3067 N N . ILE A 1 364 ? -35.438 0.122 74.746 1.00 83.56 364 ILE A N 1
ATOM 3068 C CA . ILE A 1 364 ? -35.793 1.168 75.722 1.00 83.56 364 ILE A CA 1
ATOM 3069 C C . ILE A 1 364 ? -37.314 1.349 75.813 1.00 83.56 364 ILE A C 1
ATOM 3071 O O . ILE A 1 364 ? -37.856 1.434 76.908 1.00 83.56 364 ILE A O 1
ATOM 3075 N N . LEU A 1 365 ? -38.021 1.351 74.678 1.00 76.88 365 LEU A N 1
ATOM 3076 C CA . LEU A 1 365 ? -39.488 1.402 74.656 1.00 76.88 365 LEU A CA 1
ATOM 3077 C C . LEU A 1 365 ? -40.127 0.177 75.324 1.00 76.88 365 LEU A C 1
ATOM 3079 O O . LEU A 1 365 ? -41.182 0.296 75.935 1.00 76.88 365 LEU A O 1
ATOM 3083 N N . LYS A 1 366 ? -39.505 -1.001 75.212 1.00 72.44 366 LYS A N 1
ATOM 3084 C CA . LYS A 1 366 ? -39.998 -2.239 75.829 1.00 72.44 366 LYS A CA 1
ATOM 3085 C C . LYS A 1 366 ? -39.761 -2.253 77.342 1.00 72.44 366 LYS A C 1
ATOM 3087 O O . LYS A 1 366 ? -40.650 -2.665 78.078 1.00 72.44 366 LYS A O 1
ATOM 3092 N N . ASP A 1 367 ? -38.607 -1.759 77.782 1.00 66.44 367 ASP A N 1
ATOM 3093 C CA . ASP A 1 367 ? -38.240 -1.658 79.197 1.00 66.44 367 ASP A CA 1
ATOM 3094 C C . ASP A 1 367 ? -39.031 -0.540 79.905 1.00 66.44 367 ASP A C 1
ATOM 3096 O O . ASP A 1 367 ? -39.437 -0.705 81.050 1.00 66.44 367 ASP A O 1
ATOM 3100 N N . GLY A 1 368 ? -39.342 0.562 79.210 1.00 57.94 368 GLY A N 1
ATOM 3101 C CA . GLY A 1 368 ? -40.196 1.638 79.730 1.00 57.94 368 GLY A CA 1
ATOM 3102 C C . GLY A 1 368 ? -41.657 1.224 79.943 1.00 57.94 368 GLY A C 1
ATOM 3103 O O . GLY A 1 368 ? -42.291 1.691 80.877 1.00 57.94 368 GLY A O 1
ATOM 3104 N N . VAL A 1 369 ? -42.180 0.297 79.134 1.00 54.19 369 VAL A N 1
ATOM 3105 C CA . VAL A 1 369 ? -43.530 -0.272 79.324 1.00 54.19 369 VAL A CA 1
ATOM 3106 C C . VAL A 1 369 ? -43.562 -1.317 80.452 1.00 54.19 369 VAL A C 1
ATOM 3108 O O . VAL A 1 369 ? -44.620 -1.559 81.022 1.00 54.19 369 VAL A O 1
ATOM 3111 N N . ALA A 1 370 ? -42.419 -1.917 80.804 1.00 50.22 370 ALA A N 1
ATOM 3112 C CA . ALA A 1 370 ? -42.311 -2.87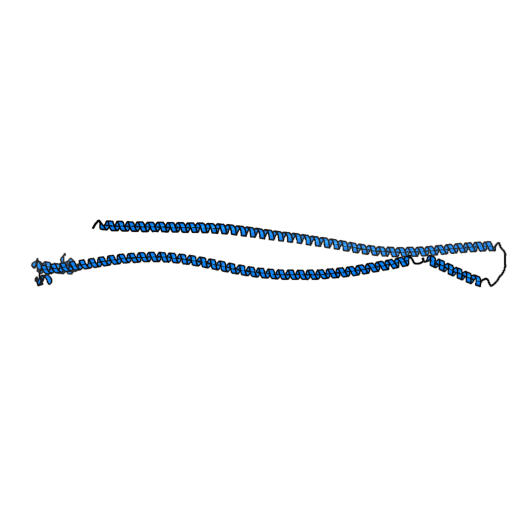6 81.907 1.00 50.22 370 ALA A CA 1
ATOM 3113 C C . ALA A 1 370 ? -42.168 -2.218 83.296 1.00 50.22 370 ALA A C 1
ATOM 3115 O O . ALA A 1 370 ? -42.290 -2.913 84.297 1.00 50.22 370 ALA A O 1
ATOM 3116 N N . LEU A 1 371 ? -41.899 -0.909 83.361 1.00 49.97 371 LEU A N 1
ATOM 3117 C CA . LEU A 1 371 ? -41.792 -0.134 84.607 1.00 49.97 371 LEU A CA 1
ATOM 3118 C C . LEU A 1 371 ? -43.098 0.590 84.996 1.00 49.97 371 LEU A C 1
ATOM 3120 O O . LEU A 1 371 ? -43.190 1.080 86.117 1.00 49.97 371 LEU A O 1
ATOM 3124 N N . ASP A 1 372 ? -44.084 0.639 84.094 1.00 46.47 372 ASP A N 1
ATOM 3125 C CA . ASP A 1 372 ? -45.398 1.289 84.280 1.00 46.47 372 ASP A CA 1
ATOM 3126 C C . ASP A 1 372 ? -46.554 0.279 84.509 1.00 46.47 372 ASP A C 1
ATOM 3128 O O . ASP A 1 372 ? -47.732 0.646 84.455 1.00 46.47 372 ASP A O 1
ATOM 3132 N N . GLN A 1 373 ? -46.236 -0.997 84.764 1.00 39.47 373 GLN A N 1
ATOM 3133 C CA . GLN A 1 373 ? -47.160 -2.035 85.257 1.00 39.47 373 GLN A CA 1
ATOM 3134 C C . GLN A 1 373 ? -46.720 -2.492 86.642 1.00 39.47 373 GLN A C 1
ATOM 3136 O O . GLN A 1 373 ? -47.622 -2.764 87.468 1.00 39.47 373 GLN A O 1
#

Secondary structure (DSSP, 8-state):
-HHHHHHHH-HHHHHHHHHHHHHH-HHHHHHHHSS-------HHHHHSHHHHHHHHHHHHHHHHHHHHHHHHHHHHHHHHHHHHHHHHHHHHHHHHHHHHHHHHHHHHHHHHHHHHHHHHHHHHHHHHHHHHHHHHHHHHHHHHHHHHHHHHHHHHHHHHHHHHHHHHHHHHHHHHHHHHHHHHTSPPHHHHHHHHHHHHHHHHHHHHHHHTTS--------SHHHHHHHHHHHHHHHHHHHHHHHHHHHHHHHHHHHHHHHHHHHHHHHHHHHHHHHHHHHHHHHHHHHHHHHHHHHHHHHHHHHHHHHHHHHHHHHHHHHHHHHHHHHHHHHHHHHHHHHHHHHHHHHHHHHHHHHHHHHHHHHHHHHS--